Protein AF-A0A7S3GE92-F1 (afdb_monomer_lite)

pLDDT: mean 86.34, std 14.28, range [30.67, 97.81]

Structure (mmCIF, N/CA/C/O backbone):
data_AF-A0A7S3GE92-F1
#
_entry.id   AF-A0A7S3GE92-F1
#
loop_
_atom_site.group_PDB
_atom_site.id
_atom_site.type_symbol
_atom_site.label_atom_id
_atom_site.label_alt_id
_atom_site.label_comp_id
_atom_site.label_asym_id
_atom_site.label_entity_id
_atom_site.label_seq_id
_atom_site.pdbx_PDB_ins_code
_atom_site.Cartn_x
_atom_site.Cartn_y
_atom_site.Cartn_z
_atom_site.occupancy
_atom_site.B_iso_or_equiv
_atom_site.auth_seq_id
_atom_site.auth_comp_id
_atom_site.auth_asym_id
_atom_site.auth_atom_id
_atom_site.pdbx_PDB_model_num
ATOM 1 N N . MET A 1 1 ? -17.664 18.061 -8.899 1.00 31.62 1 MET A N 1
ATOM 2 C CA . MET A 1 1 ? -16.853 18.545 -7.762 1.00 31.62 1 MET A CA 1
ATOM 3 C C . MET A 1 1 ? -17.679 18.402 -6.494 1.00 31.62 1 MET A C 1
ATOM 5 O O . MET A 1 1 ? -18.467 19.282 -6.182 1.00 31.62 1 MET A O 1
ATOM 9 N N . SER A 1 2 ? -17.587 17.251 -5.825 1.00 30.67 2 SER A N 1
ATOM 10 C CA . SER A 1 2 ? -18.187 17.075 -4.500 1.00 30.67 2 SER A CA 1
ATOM 11 C C . SER A 1 2 ? -17.177 17.591 -3.487 1.00 30.67 2 SER A C 1
ATOM 13 O O . SER A 1 2 ? -16.071 17.062 -3.413 1.00 30.67 2 SER A O 1
ATOM 15 N N . ALA A 1 3 ? -17.525 18.658 -2.773 1.00 32.28 3 ALA A N 1
ATOM 16 C CA . ALA A 1 3 ? -16.693 19.211 -1.719 1.00 32.28 3 ALA A CA 1
ATOM 17 C C . ALA A 1 3 ? -16.411 18.121 -0.671 1.00 32.28 3 ALA A C 1
ATOM 19 O O . ALA A 1 3 ? -17.330 17.607 -0.031 1.00 32.28 3 ALA A O 1
ATOM 20 N N . PHE A 1 4 ? -15.136 17.761 -0.525 1.00 36.91 4 PHE A N 1
ATOM 21 C CA . PHE A 1 4 ? -14.625 17.004 0.610 1.00 36.91 4 PHE A CA 1
ATOM 22 C C . PHE A 1 4 ? -14.836 17.860 1.862 1.00 36.91 4 PHE A C 1
ATOM 24 O O . PHE A 1 4 ? -14.016 18.711 2.199 1.00 36.91 4 PHE A O 1
ATOM 31 N N . ASN A 1 5 ? -15.964 17.670 2.542 1.00 33.38 5 ASN A N 1
ATOM 32 C CA . ASN A 1 5 ? -16.128 18.164 3.901 1.00 33.38 5 ASN A CA 1
ATOM 33 C C . ASN A 1 5 ? -15.279 17.280 4.817 1.00 33.38 5 ASN A C 1
ATOM 35 O O . ASN A 1 5 ? -15.763 16.311 5.396 1.00 33.38 5 ASN A O 1
ATOM 39 N N . ILE A 1 6 ? -13.996 17.627 4.922 1.00 38.69 6 ILE A N 1
ATOM 40 C CA . ILE A 1 6 ? -13.118 17.173 5.996 1.00 38.69 6 ILE A CA 1
ATOM 41 C C . ILE A 1 6 ? -13.800 17.589 7.299 1.00 38.69 6 ILE A C 1
ATOM 43 O O . ILE A 1 6 ? -14.011 18.777 7.559 1.00 38.69 6 ILE A O 1
ATOM 47 N N . CYS A 1 7 ? -14.208 16.616 8.109 1.00 44.81 7 CYS A N 1
ATOM 48 C CA . CYS A 1 7 ? -14.848 16.898 9.382 1.00 44.81 7 CYS A CA 1
ATOM 49 C C . CYS A 1 7 ? -13.781 17.352 10.391 1.00 44.81 7 CYS A C 1
ATOM 51 O O . CYS A 1 7 ? -13.305 16.576 11.207 1.00 44.81 7 CYS A O 1
ATOM 53 N N . LEU A 1 8 ? -13.429 18.639 10.349 1.00 43.22 8 LEU A N 1
ATOM 54 C CA . LEU A 1 8 ? -12.595 19.335 11.341 1.00 43.22 8 LEU A CA 1
ATOM 55 C C . LEU A 1 8 ? -13.285 19.508 12.713 1.00 43.22 8 LEU A C 1
ATOM 57 O O . LEU A 1 8 ? -12.797 20.237 13.573 1.00 43.22 8 LEU A O 1
ATOM 61 N N . TYR A 1 9 ? -14.432 18.867 12.947 1.00 44.41 9 TYR A N 1
ATOM 62 C CA . TYR A 1 9 ? -15.239 19.081 14.144 1.00 44.41 9 TYR A CA 1
ATOM 63 C C . TYR A 1 9 ? -15.193 17.867 15.070 1.00 44.41 9 TYR A C 1
ATOM 65 O O . TYR A 1 9 ? -15.491 16.749 14.657 1.00 44.41 9 TYR A O 1
ATOM 73 N N . ARG A 1 10 ? -14.921 18.117 16.362 1.00 58.53 10 ARG A N 1
ATOM 74 C CA . ARG A 1 10 ? -15.194 17.214 17.502 1.00 58.53 10 ARG A CA 1
ATOM 75 C C . ARG A 1 10 ? -16.707 16.972 17.664 1.00 58.53 10 ARG A C 1
ATOM 77 O O . ARG A 1 10 ? -17.291 17.262 18.705 1.00 58.53 10 ARG A O 1
ATOM 84 N N . ALA A 1 11 ? -17.369 16.518 16.610 1.00 60.81 11 ALA A N 1
ATOM 85 C CA . ALA A 1 11 ? -18.778 16.179 16.587 1.00 60.81 11 ALA A CA 1
ATOM 86 C C . ALA A 1 11 ? -18.945 14.672 16.799 1.00 60.81 11 ALA A C 1
ATOM 88 O O . ALA A 1 11 ? -18.073 13.874 16.456 1.00 60.81 11 ALA A O 1
ATOM 89 N N . LYS A 1 12 ? -20.085 14.274 17.369 1.00 67.38 12 LYS A N 1
ATOM 90 C CA . LYS A 1 12 ? -20.419 12.861 17.557 1.00 67.38 12 LYS A CA 1
ATOM 91 C C . LYS A 1 12 ? -20.460 12.158 16.200 1.00 67.38 12 LYS A C 1
ATOM 93 O O . LYS A 1 12 ? -21.177 12.613 15.307 1.00 67.38 12 LYS A O 1
ATOM 98 N N . LEU A 1 13 ? -19.751 11.031 16.089 1.00 74.94 13 LEU A N 1
ATOM 99 C CA . LEU A 1 13 ? -19.798 10.196 14.895 1.00 74.94 13 LEU A CA 1
ATOM 100 C C . LEU A 1 13 ? -21.255 9.788 14.619 1.00 74.94 13 LEU A C 1
ATOM 102 O O . LEU A 1 13 ? -21.937 9.262 15.504 1.00 74.94 13 LEU A O 1
ATOM 106 N N . SER A 1 14 ? -21.762 10.066 13.422 1.00 73.56 14 SER A N 1
ATOM 107 C CA . SER A 1 14 ? -23.144 9.759 13.041 1.00 73.56 14 SER A CA 1
ATOM 108 C C . SER A 1 14 ? -23.193 9.008 11.717 1.00 73.56 14 SER A C 1
ATOM 110 O O . SER A 1 14 ? -22.310 9.167 10.884 1.00 73.56 14 SER A O 1
ATOM 112 N N . LYS A 1 15 ? -24.275 8.257 11.467 1.00 70.31 15 LYS A N 1
ATOM 113 C CA . LYS A 1 15 ? -24.500 7.550 10.187 1.00 70.31 15 LYS A CA 1
ATOM 114 C C . LYS A 1 15 ? -24.499 8.468 8.954 1.00 70.31 15 LYS A C 1
ATOM 116 O O . LYS A 1 15 ? -24.448 7.979 7.835 1.00 70.31 15 LYS A O 1
ATOM 121 N N . ARG A 1 16 ? -24.593 9.790 9.148 1.00 72.56 16 ARG A N 1
ATOM 122 C CA . ARG A 1 16 ? -24.498 10.789 8.072 1.00 72.56 16 ARG A CA 1
ATOM 123 C C . ARG A 1 16 ? -23.054 11.013 7.610 1.00 72.56 16 ARG A C 1
ATOM 125 O O . ARG A 1 16 ? -22.850 11.586 6.548 1.00 72.56 16 ARG A O 1
ATOM 132 N N . GLN A 1 17 ? -22.070 10.581 8.397 1.00 71.62 17 GLN A N 1
ATOM 133 C CA . GLN A 1 17 ? -20.654 10.607 8.050 1.00 71.62 17 GLN A CA 1
ATOM 134 C C . GLN A 1 17 ? -20.268 9.244 7.469 1.00 71.62 17 GLN A C 1
ATOM 136 O O . GLN A 1 17 ? -20.464 8.217 8.115 1.00 71.62 17 GLN A O 1
ATOM 141 N N . GLN A 1 18 ? -19.725 9.228 6.251 1.00 68.44 18 GLN A N 1
ATOM 142 C CA . GLN A 1 18 ? -19.424 7.984 5.527 1.00 68.44 18 GLN A CA 1
ATOM 143 C C . GLN A 1 18 ? -18.365 7.136 6.249 1.00 68.44 18 GLN A C 1
ATOM 145 O O . GLN A 1 18 ? -18.512 5.921 6.348 1.00 68.44 18 GLN A O 1
ATOM 150 N N . HIS A 1 19 ? -17.387 7.793 6.877 1.00 71.38 19 HIS A N 1
ATOM 151 C CA . HIS A 1 19 ? -16.326 7.174 7.685 1.00 71.38 19 HIS A CA 1
ATOM 152 C C . HIS A 1 19 ? -16.838 6.465 8.956 1.00 71.38 19 HIS A C 1
ATOM 154 O O . HIS A 1 19 ? -16.065 5.839 9.669 1.00 71.38 19 HIS A O 1
ATOM 160 N N . ALA A 1 20 ? -18.133 6.560 9.278 1.00 74.62 20 ALA A N 1
ATOM 161 C CA . ALA A 1 20 ? -18.728 5.817 10.387 1.00 74.62 20 ALA A CA 1
ATOM 162 C C . ALA A 1 20 ? -19.016 4.343 10.052 1.00 74.62 20 ALA A C 1
ATOM 164 O O . ALA A 1 20 ? -19.321 3.564 10.954 1.00 74.62 20 ALA A O 1
ATOM 165 N N . SER A 1 21 ? -18.969 3.964 8.771 1.00 84.25 21 SER A N 1
ATOM 166 C CA . SER A 1 21 ? -19.223 2.597 8.313 1.00 84.25 21 SER A CA 1
ATOM 167 C C . SER A 1 21 ? -17.919 1.833 8.092 1.00 84.25 21 SER A C 1
ATOM 169 O O . SER A 1 21 ? -16.992 2.362 7.492 1.00 84.25 21 SER A O 1
ATOM 171 N N . VAL A 1 22 ? -17.868 0.557 8.483 1.00 86.00 22 VAL A N 1
ATOM 172 C CA . VAL A 1 22 ? -16.730 -0.324 8.157 1.00 86.00 22 VAL A CA 1
ATOM 173 C C . VAL A 1 22 ? -16.602 -0.513 6.644 1.00 86.00 22 VAL A C 1
ATOM 175 O O . VAL A 1 22 ? -15.491 -0.508 6.121 1.00 86.00 22 VAL A O 1
ATOM 178 N N . SER A 1 23 ? -17.729 -0.594 5.927 1.00 87.69 23 SER A N 1
ATOM 179 C CA . SER A 1 23 ? -17.748 -0.736 4.466 1.00 87.69 23 SER A CA 1
ATOM 180 C C . SER A 1 23 ? -17.001 0.394 3.763 1.00 87.69 23 SER A C 1
ATOM 182 O O . SER A 1 23 ? -16.311 0.132 2.793 1.00 87.69 23 SER A O 1
ATOM 184 N N . TYR A 1 24 ? -17.037 1.620 4.302 1.00 90.00 24 TYR A N 1
ATOM 185 C CA . TYR A 1 24 ? -16.277 2.746 3.750 1.00 90.00 24 TYR A CA 1
ATOM 186 C C . TYR A 1 24 ? -14.775 2.453 3.671 1.00 90.00 24 TYR A C 1
ATOM 188 O O . TYR A 1 24 ? -14.129 2.779 2.679 1.00 90.00 24 TYR A O 1
ATOM 196 N N . TYR A 1 25 ? -14.217 1.831 4.710 1.00 92.00 25 TYR A N 1
ATOM 197 C CA . TYR A 1 25 ? -12.799 1.489 4.746 1.00 92.00 25 TYR A CA 1
ATOM 198 C C . TYR A 1 25 ? -12.486 0.315 3.809 1.00 92.00 25 TYR A C 1
ATOM 200 O O . TYR A 1 25 ? -11.503 0.363 3.075 1.00 92.00 25 TYR A O 1
ATOM 208 N N . VAL A 1 26 ? -13.355 -0.698 3.766 1.00 90.12 26 VAL A N 1
ATOM 209 C CA . VAL A 1 26 ? -13.193 -1.846 2.857 1.00 90.12 26 VAL A CA 1
ATOM 210 C C . VAL A 1 26 ? -13.231 -1.398 1.394 1.00 90.12 26 VAL A C 1
ATOM 212 O O . VAL A 1 2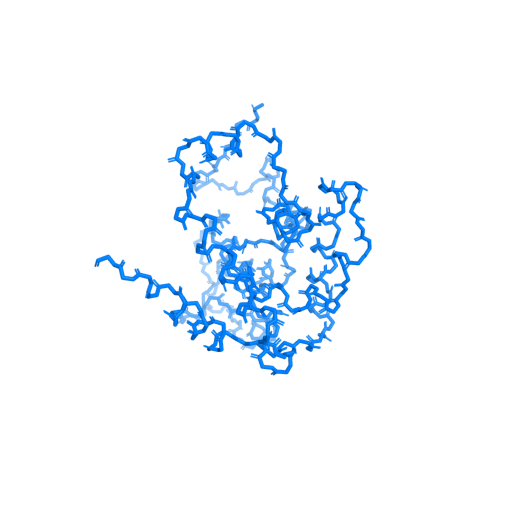6 ? -12.324 -1.724 0.632 1.00 90.12 26 VAL A O 1
ATOM 215 N N . ASP A 1 27 ? -14.219 -0.586 1.016 1.00 91.50 27 ASP A N 1
ATOM 216 C CA . ASP A 1 27 ? -14.410 -0.110 -0.361 1.00 91.50 27 ASP A CA 1
ATOM 217 C C . ASP A 1 27 ? -13.249 0.777 -0.837 1.00 91.50 27 ASP A C 1
ATOM 219 O O . ASP A 1 27 ? -12.969 0.865 -2.032 1.00 91.50 27 ASP A O 1
ATOM 223 N N . ARG A 1 28 ? -12.546 1.425 0.097 1.00 93.38 28 ARG A N 1
ATOM 224 C CA . ARG A 1 28 ? -11.348 2.226 -0.184 1.00 93.38 28 ARG A CA 1
ATOM 225 C C . ARG A 1 28 ? -10.043 1.426 -0.166 1.00 93.38 28 ARG A C 1
ATOM 227 O O . ARG A 1 28 ? -8.995 2.004 -0.438 1.00 93.38 28 ARG A O 1
ATOM 234 N N . GLY A 1 29 ? -10.090 0.127 0.126 1.00 94.75 29 GLY A N 1
ATOM 235 C CA . GLY A 1 29 ? -8.913 -0.743 0.126 1.00 94.75 29 GLY A CA 1
ATOM 236 C C . GLY A 1 29 ? -8.034 -0.614 1.371 1.00 94.75 29 GLY A C 1
ATOM 237 O O . GLY A 1 29 ? -6.836 -0.893 1.302 1.00 94.75 29 GLY A O 1
ATOM 238 N N . PHE A 1 30 ? -8.604 -0.184 2.501 1.00 96.44 30 PHE A N 1
ATOM 239 C CA . PHE A 1 30 ? -7.915 -0.263 3.788 1.00 96.44 30 PHE A CA 1
ATOM 240 C C . PHE A 1 30 ? -7.790 -1.721 4.242 1.00 96.44 30 PHE A C 1
ATOM 242 O O . PHE A 1 30 ? -8.711 -2.524 4.077 1.00 96.44 30 PHE A O 1
ATOM 249 N N . LEU A 1 31 ? -6.655 -2.048 4.852 1.00 96.88 31 LEU A N 1
ATOM 250 C CA . LEU A 1 31 ? -6.363 -3.378 5.361 1.00 96.88 31 LEU A CA 1
ATOM 251 C C . LEU A 1 31 ? -7.183 -3.664 6.629 1.00 96.88 31 LEU A C 1
ATOM 253 O O . LEU A 1 31 ? -7.266 -2.799 7.510 1.00 96.88 31 LEU A O 1
ATOM 257 N N . PRO A 1 32 ? -7.768 -4.869 6.769 1.00 95.25 32 PRO A N 1
ATOM 258 C CA . PRO A 1 32 ? -8.577 -5.223 7.934 1.00 95.25 32 PRO A CA 1
ATOM 259 C C . PRO A 1 32 ? -7.854 -5.012 9.270 1.00 95.25 32 PRO A C 1
ATOM 261 O O . PRO A 1 32 ? -8.426 -4.451 10.203 1.00 95.25 32 PRO A O 1
ATOM 264 N N . GLU A 1 33 ? -6.586 -5.403 9.369 1.00 95.62 33 GLU A N 1
ATOM 265 C CA . GLU A 1 33 ? -5.773 -5.239 10.573 1.00 95.62 33 GLU A CA 1
ATOM 266 C C . GLU A 1 33 ? -5.475 -3.772 10.896 1.00 95.62 33 GLU A C 1
ATOM 268 O O . GLU A 1 33 ? -5.452 -3.412 12.072 1.00 95.62 33 GLU A O 1
ATOM 273 N N . ALA A 1 34 ? -5.344 -2.907 9.884 1.00 96.69 34 ALA A N 1
ATOM 274 C CA . ALA A 1 34 ? -5.199 -1.473 10.098 1.00 96.69 34 ALA A CA 1
ATOM 275 C C . ALA A 1 34 ? -6.479 -0.879 10.685 1.00 96.69 34 ALA A C 1
ATOM 277 O O . ALA A 1 34 ? -6.417 -0.088 11.625 1.00 96.69 34 ALA A O 1
ATOM 278 N N . VAL A 1 35 ? -7.644 -1.303 10.182 1.00 95.62 35 VAL A N 1
ATOM 279 C CA . VAL A 1 35 ? -8.948 -0.870 10.704 1.00 95.62 35 VAL A CA 1
ATOM 280 C C . VAL A 1 35 ? -9.125 -1.341 12.146 1.00 95.62 35 VAL A C 1
ATOM 282 O O . VAL A 1 35 ? -9.514 -0.548 13.002 1.00 95.62 35 VAL A O 1
ATOM 285 N N . ILE A 1 36 ? -8.799 -2.604 12.438 1.00 96.06 36 ILE A N 1
ATOM 286 C CA . ILE A 1 36 ? -8.862 -3.158 13.796 1.00 96.06 36 ILE A CA 1
ATOM 287 C C . ILE A 1 36 ? -7.943 -2.368 14.731 1.00 96.06 36 ILE A C 1
ATOM 289 O O . ILE A 1 36 ? -8.403 -1.870 15.756 1.00 96.06 36 ILE A O 1
ATOM 293 N N . ASN A 1 37 ? -6.674 -2.192 14.363 1.00 97.00 37 ASN A N 1
ATOM 294 C CA . ASN A 1 37 ? -5.700 -1.447 15.153 1.00 97.00 37 ASN A CA 1
ATOM 295 C C . ASN A 1 37 ? -6.152 -0.003 15.405 1.00 97.00 37 ASN A C 1
ATOM 297 O O . ASN A 1 37 ? -6.061 0.472 16.541 1.00 97.00 37 ASN A O 1
ATOM 301 N N . PHE A 1 38 ? -6.652 0.684 14.380 1.00 95.19 38 PHE A N 1
ATOM 302 C CA . PHE A 1 38 ? -7.124 2.057 14.500 1.00 95.19 38 PHE A CA 1
ATOM 303 C C . PHE A 1 38 ? -8.302 2.153 15.466 1.00 95.19 38 PHE A C 1
ATOM 305 O O . PHE A 1 38 ? -8.262 2.947 16.405 1.00 95.19 38 PHE A O 1
ATOM 312 N N . VAL A 1 39 ? -9.318 1.302 15.286 1.00 93.06 39 VAL A N 1
ATOM 313 C CA . VAL A 1 39 ? -10.507 1.271 16.146 1.00 93.06 39 VAL A CA 1
ATOM 314 C C . VAL A 1 39 ? -10.140 0.905 17.581 1.00 93.06 39 VAL A C 1
ATOM 316 O O . VAL A 1 39 ? -10.670 1.513 18.509 1.00 93.06 39 VAL A O 1
ATOM 319 N N . SER A 1 40 ? -9.202 -0.020 17.793 1.00 94.69 40 SER A N 1
ATOM 320 C CA . SER A 1 40 ? -8.728 -0.365 19.134 1.00 94.69 40 SER A CA 1
ATOM 321 C C . SER A 1 40 ? -8.100 0.820 19.861 1.00 94.69 40 SER A C 1
ATOM 323 O O . SER A 1 40 ? -8.253 0.920 21.070 1.00 94.69 40 SER A O 1
ATOM 325 N N . LEU A 1 41 ? -7.442 1.746 19.161 1.00 94.44 41 LEU A N 1
ATOM 326 C CA . LEU A 1 41 ? -6.853 2.949 19.764 1.00 94.44 41 LEU A CA 1
ATOM 327 C C . LEU A 1 41 ? -7.861 4.097 19.958 1.00 94.44 41 LEU A C 1
ATOM 329 O O . LEU A 1 41 ? -7.525 5.127 20.552 1.00 94.44 41 LEU A O 1
ATOM 333 N N . LEU A 1 42 ? -9.108 3.940 19.503 1.00 92.19 42 LEU A N 1
ATOM 334 C CA . LEU A 1 42 ? -10.184 4.892 19.768 1.00 92.19 42 LEU A CA 1
ATOM 335 C C . LEU A 1 42 ? -10.727 4.695 21.187 1.00 92.19 42 LEU A C 1
ATOM 337 O O . LEU A 1 42 ? -11.698 3.982 21.424 1.00 92.19 42 LEU A O 1
ATOM 341 N N . GLY A 1 43 ? -10.109 5.383 22.145 1.00 90.31 43 GLY A N 1
ATOM 342 C CA . GLY A 1 43 ? -10.546 5.385 23.544 1.00 90.31 43 GLY A CA 1
ATOM 343 C C . GLY A 1 43 ? -9.812 4.381 24.432 1.00 90.31 43 GLY A C 1
ATOM 344 O O . GLY A 1 43 ? -10.090 4.323 25.626 1.00 90.31 43 GLY A O 1
ATOM 345 N N . TRP A 1 44 ? -8.836 3.647 23.902 1.00 95.25 44 TRP A N 1
ATOM 346 C CA . TRP A 1 44 ? -7.886 2.858 24.685 1.00 95.25 44 TRP A CA 1
ATOM 347 C C . TRP A 1 44 ? -6.456 3.311 24.381 1.00 95.25 44 TRP A C 1
ATOM 349 O O . TRP A 1 44 ? -6.135 3.690 23.256 1.00 95.25 44 TRP A O 1
ATOM 359 N N . ASN A 1 45 ? -5.600 3.319 25.403 1.00 92.38 45 ASN A N 1
ATOM 360 C CA . ASN A 1 45 ? -4.195 3.687 25.268 1.00 92.38 45 ASN A CA 1
ATOM 361 C C . ASN A 1 45 ? -3.314 2.645 25.984 1.00 92.38 45 ASN A C 1
ATOM 363 O O . ASN A 1 45 ? -3.525 2.407 27.174 1.00 92.38 45 ASN A O 1
ATOM 367 N N . PRO A 1 46 ? -2.297 2.066 25.324 1.00 92.50 46 PRO A N 1
ATOM 368 C CA . PRO A 1 46 ? -1.434 1.027 25.898 1.00 92.50 46 PRO A CA 1
ATOM 369 C C . PRO A 1 46 ? -0.535 1.515 27.053 1.00 92.50 46 PRO A C 1
ATOM 371 O O . PRO A 1 46 ? 0.204 0.721 27.624 1.00 92.50 46 PRO A O 1
ATOM 374 N N . LYS A 1 47 ? -0.575 2.808 27.413 1.00 91.44 47 LYS A N 1
ATOM 375 C CA . LYS A 1 47 ? 0.377 3.516 28.295 1.00 91.44 47 LYS A CA 1
ATOM 376 C C . LYS A 1 47 ? 1.807 3.551 27.745 1.00 91.44 47 LYS A C 1
ATOM 378 O O . LYS A 1 47 ? 2.748 3.843 28.478 1.00 91.44 47 LYS A O 1
ATOM 383 N N . THR A 1 48 ? 1.960 3.291 26.452 1.00 91.56 48 THR A N 1
ATOM 384 C CA . THR A 1 48 ? 3.224 3.332 25.715 1.00 91.56 48 THR A CA 1
ATOM 385 C C . THR A 1 48 ? 3.078 4.234 24.487 1.00 91.56 48 THR A C 1
ATOM 387 O O . THR A 1 48 ? 1.997 4.753 24.207 1.00 91.56 48 THR A O 1
ATOM 390 N N . THR A 1 49 ? 4.170 4.436 23.750 1.00 92.56 49 THR A N 1
ATOM 391 C CA . THR A 1 49 ? 4.181 5.167 22.470 1.00 92.56 49 THR A CA 1
ATOM 392 C C . THR A 1 49 ? 3.893 4.273 21.261 1.00 92.56 49 THR A C 1
ATOM 394 O O . THR A 1 49 ? 3.923 4.747 20.128 1.00 92.56 49 THR A O 1
ATOM 397 N N . LYS A 1 50 ? 3.647 2.973 21.469 1.00 94.56 50 LYS A N 1
ATOM 398 C CA . LYS A 1 50 ? 3.360 2.029 20.387 1.00 94.56 50 LYS A CA 1
ATOM 399 C C . LYS A 1 50 ? 1.961 2.299 19.837 1.00 94.56 50 LYS A C 1
ATOM 401 O O . LYS A 1 50 ? 0.993 2.316 20.591 1.00 94.56 50 LYS A O 1
ATOM 406 N N . GLU A 1 51 ? 1.864 2.478 18.522 1.00 95.12 51 GLU A N 1
ATOM 407 C CA . GLU A 1 51 ? 0.584 2.672 17.824 1.00 95.12 51 GLU A CA 1
ATOM 408 C C . GLU A 1 51 ? 0.265 1.563 16.817 1.00 95.12 51 GLU A C 1
ATOM 410 O O . GLU A 1 51 ? -0.901 1.377 16.479 1.00 95.12 51 GLU A O 1
ATOM 415 N N . ILE A 1 52 ? 1.268 0.806 16.361 1.00 97.50 52 ILE A N 1
ATOM 416 C CA . ILE A 1 52 ? 1.075 -0.252 15.364 1.00 97.50 52 ILE A CA 1
ATOM 417 C C . ILE A 1 52 ? 1.099 -1.624 16.041 1.00 97.50 52 ILE A C 1
ATOM 419 O O . ILE A 1 52 ? 2.141 -2.065 16.538 1.00 97.50 52 ILE A O 1
ATOM 423 N N . PHE A 1 53 ? -0.043 -2.304 16.011 1.00 97.19 53 PHE A N 1
ATOM 424 C CA . PHE A 1 53 ? -0.298 -3.600 16.629 1.00 97.19 53 PHE A CA 1
ATOM 425 C C . PHE A 1 53 ? -0.903 -4.573 15.624 1.00 97.19 53 PHE A C 1
ATOM 427 O O . PHE A 1 53 ? -1.818 -4.216 14.886 1.00 97.19 53 PHE A O 1
ATOM 434 N N . ASN A 1 54 ? -0.462 -5.826 15.648 1.00 95.69 54 ASN A N 1
ATOM 435 C CA . ASN A 1 54 ? -1.258 -6.922 15.106 1.00 95.69 54 ASN A CA 1
ATOM 436 C C . ASN A 1 54 ? -2.338 -7.364 16.116 1.00 95.69 54 ASN A C 1
ATOM 438 O O . ASN A 1 54 ? -2.330 -6.971 17.286 1.00 95.69 54 ASN A O 1
ATOM 442 N N . LEU A 1 55 ? -3.272 -8.206 15.670 1.00 95.06 55 LEU A N 1
ATOM 443 C CA . LEU A 1 55 ? -4.388 -8.659 16.505 1.00 95.06 55 LEU A CA 1
ATOM 444 C C . LEU A 1 55 ? -3.930 -9.384 17.783 1.00 95.06 55 LEU A C 1
ATOM 446 O O . LEU A 1 55 ? -4.499 -9.157 18.848 1.00 95.06 55 LEU A O 1
ATOM 450 N N . ASN A 1 56 ? -2.893 -10.218 17.704 1.00 96.69 56 ASN A N 1
ATOM 451 C CA . ASN A 1 56 ? -2.383 -10.952 18.866 1.00 96.69 56 ASN A CA 1
ATOM 452 C C . ASN A 1 56 ? -1.758 -10.005 19.899 1.00 96.69 56 ASN A C 1
ATOM 454 O O . ASN A 1 56 ? -1.954 -10.180 21.099 1.00 96.69 56 ASN A O 1
ATOM 458 N N . GLU A 1 57 ? -1.035 -8.980 19.445 1.00 96.50 57 GLU A N 1
ATOM 459 C CA . GLU A 1 57 ? -0.487 -7.941 20.319 1.00 96.50 57 GLU A CA 1
ATOM 460 C C . GLU A 1 57 ? -1.606 -7.157 21.011 1.00 96.50 57 GLU A C 1
ATOM 462 O O . GLU A 1 57 ? -1.538 -6.957 22.221 1.00 96.50 57 GLU A O 1
ATOM 467 N N . LEU A 1 58 ? -2.667 -6.785 20.283 1.00 96.75 58 LEU A N 1
ATOM 468 C CA . LEU A 1 58 ? -3.841 -6.141 20.882 1.00 96.75 58 LEU A CA 1
ATOM 469 C C . LEU A 1 58 ? -4.468 -7.023 21.961 1.00 96.75 58 LEU A C 1
ATOM 471 O O . LEU A 1 58 ? -4.724 -6.537 23.054 1.00 96.75 58 LEU A O 1
ATOM 475 N N . VAL A 1 59 ? -4.682 -8.313 21.691 1.00 96.69 59 VAL A N 1
ATOM 476 C CA . VAL A 1 59 ? -5.263 -9.247 22.671 1.00 96.69 59 VAL A CA 1
ATOM 477 C C . VAL A 1 59 ? -4.407 -9.343 23.938 1.00 96.69 59 VAL A C 1
ATOM 479 O O . VAL A 1 59 ? -4.955 -9.365 25.037 1.00 96.69 59 VAL A O 1
ATOM 482 N N . ASN A 1 60 ? -3.081 -9.363 23.797 1.00 96.62 60 ASN A N 1
ATOM 483 C CA . ASN A 1 60 ? -2.161 -9.483 24.928 1.00 96.62 60 ASN A CA 1
ATOM 484 C C . ASN A 1 60 ? -2.018 -8.183 25.736 1.00 96.62 60 ASN A C 1
ATOM 486 O O . ASN A 1 60 ? -1.858 -8.234 26.954 1.00 96.62 60 ASN A O 1
ATOM 490 N N . GLU A 1 61 ? -2.037 -7.026 25.073 1.00 95.75 61 GLU A N 1
ATOM 491 C CA . GLU A 1 61 ? -1.810 -5.726 25.715 1.00 95.75 61 GLU A CA 1
ATOM 492 C C . GLU A 1 61 ? -3.111 -5.057 26.197 1.00 95.75 61 GLU A C 1
ATOM 494 O O . GLU A 1 61 ? -3.079 -4.188 27.077 1.00 95.75 61 GLU A O 1
ATOM 499 N N . PHE A 1 62 ? -4.268 -5.438 25.646 1.00 95.69 62 PHE A N 1
ATOM 500 C CA . PHE A 1 62 ? -5.540 -4.801 25.967 1.00 95.69 62 PHE A CA 1
ATOM 501 C C . PHE A 1 62 ? -5.927 -4.991 27.437 1.00 95.69 62 PHE A C 1
ATOM 503 O O . PHE A 1 62 ? -5.876 -6.075 28.013 1.00 95.69 62 PHE A O 1
ATOM 510 N N . SER A 1 63 ? -6.388 -3.902 28.050 1.00 94.81 63 SER A N 1
ATOM 511 C CA . SER A 1 63 ? -6.854 -3.894 29.433 1.00 94.81 63 SER A CA 1
ATOM 512 C C . SER A 1 63 ? -7.940 -2.848 29.616 1.00 94.81 63 SER A C 1
ATOM 514 O O . SER A 1 63 ? -7.774 -1.688 29.229 1.00 94.81 63 SER A O 1
ATOM 516 N N . LEU A 1 64 ? -9.031 -3.239 30.279 1.00 94.25 64 LEU A N 1
ATOM 517 C CA . LEU A 1 64 ? -10.142 -2.340 30.599 1.00 94.25 64 LEU A CA 1
ATOM 518 C C . LEU A 1 64 ? -9.703 -1.149 31.463 1.00 94.25 64 LEU A C 1
ATOM 520 O O . LEU A 1 64 ? -10.255 -0.062 31.326 1.00 94.25 64 LEU A O 1
ATOM 524 N N . GLY A 1 65 ? -8.677 -1.317 32.306 1.00 95.12 65 GLY A N 1
ATOM 525 C CA . GLY A 1 65 ? -8.145 -0.235 33.145 1.00 95.12 65 GLY A CA 1
ATOM 526 C C . GLY A 1 65 ? -7.475 0.898 32.357 1.00 95.12 65 GLY A C 1
ATOM 527 O O . GLY A 1 65 ? -7.229 1.968 32.910 1.00 95.12 65 GLY A O 1
ATOM 528 N N . ASN A 1 66 ? -7.189 0.671 31.075 1.00 94.06 66 ASN A N 1
ATOM 529 C CA . ASN A 1 66 ? -6.575 1.637 30.168 1.00 94.06 66 ASN A CA 1
ATOM 530 C C . ASN A 1 66 ? -7.592 2.298 29.215 1.00 94.06 66 ASN A C 1
ATOM 532 O O . ASN A 1 66 ? -7.210 3.124 28.382 1.00 94.06 66 ASN A O 1
ATOM 536 N N . VAL A 1 67 ? -8.878 1.949 29.325 1.00 94.75 67 VAL A N 1
ATOM 537 C CA . VAL A 1 67 ? -9.955 2.586 28.560 1.00 94.75 67 VAL A CA 1
ATOM 538 C C . VAL A 1 67 ? -10.262 3.955 29.166 1.00 94.75 67 VAL A C 1
ATOM 540 O O . VAL A 1 67 ? -10.489 4.103 30.369 1.00 94.75 67 VAL A O 1
ATOM 543 N N . GLN A 1 68 ? -10.256 4.981 28.325 1.00 90.44 68 GLN A N 1
ATOM 544 C CA . GLN A 1 68 ? -10.443 6.370 28.714 1.00 90.44 68 GLN A CA 1
ATOM 545 C C . GLN A 1 68 ? -11.923 6.763 28.647 1.00 90.44 68 GLN A C 1
ATOM 547 O O . GLN A 1 68 ? -12.675 6.302 27.794 1.00 90.44 68 GLN A O 1
ATOM 552 N N . LYS A 1 69 ? -12.344 7.671 29.536 1.00 85.56 69 LYS A N 1
ATOM 553 C CA . LYS A 1 69 ? -13.719 8.210 29.556 1.00 85.56 69 LYS A CA 1
ATOM 554 C C . LYS A 1 69 ? -13.953 9.327 28.530 1.00 85.56 69 LYS A C 1
ATOM 556 O O . LYS A 1 69 ? -15.094 9.729 28.317 1.00 85.56 69 LYS A O 1
ATOM 561 N N . GLY A 1 70 ? -12.880 9.874 27.953 1.00 83.12 70 GLY A N 1
ATOM 562 C CA . GLY A 1 70 ? -12.957 10.927 26.943 1.00 83.12 70 GLY A CA 1
ATOM 563 C C . GLY A 1 70 ? -13.522 10.403 25.624 1.00 83.12 70 GLY A C 1
ATOM 564 O O . GLY A 1 70 ? -13.315 9.246 25.270 1.00 83.12 70 GLY A O 1
ATOM 565 N N . GLY A 1 71 ? -14.233 11.257 24.885 1.00 79.25 71 GLY A N 1
ATOM 566 C CA . GLY A 1 71 ? -14.687 10.910 23.540 1.00 79.25 71 GLY A CA 1
ATOM 567 C C . GLY A 1 71 ? -13.501 10.715 22.594 1.00 79.25 71 GLY A C 1
ATOM 568 O O . GLY A 1 71 ? -12.599 11.552 22.558 1.00 79.25 71 GLY A O 1
ATOM 569 N N . ALA A 1 72 ? -13.514 9.631 21.821 1.00 83.75 72 ALA A N 1
ATOM 570 C CA . ALA A 1 72 ? -12.549 9.414 20.753 1.00 83.75 72 ALA A CA 1
ATOM 571 C C . ALA A 1 72 ? -12.933 10.234 19.512 1.00 83.75 72 ALA A C 1
ATOM 573 O O . ALA A 1 72 ? -14.112 10.342 19.165 1.00 83.75 72 ALA A O 1
ATOM 574 N N . VAL A 1 73 ? -11.933 10.807 18.845 1.00 84.19 73 VAL A N 1
ATOM 575 C CA . VAL A 1 73 ? -12.101 11.525 17.577 1.00 84.19 73 VAL A CA 1
ATOM 576 C C . VAL A 1 73 ? -11.541 10.647 16.468 1.00 84.19 73 VAL A C 1
ATOM 578 O O . VAL A 1 73 ? -10.416 10.164 16.573 1.00 84.19 73 VAL A O 1
ATOM 581 N N . VAL A 1 74 ? -12.337 10.435 15.423 1.00 85.44 74 VAL A N 1
ATOM 582 C CA . VAL A 1 74 ? -11.890 9.728 14.222 1.00 85.44 74 VAL A CA 1
ATOM 583 C C . VAL A 1 74 ? -11.074 10.697 13.376 1.00 85.44 74 VAL A C 1
ATOM 585 O O . VAL A 1 74 ? -11.589 11.725 12.944 1.00 85.44 74 VAL A O 1
ATOM 588 N N . ASP A 1 75 ? -9.809 10.356 13.160 1.00 88.19 75 ASP A N 1
ATOM 589 C CA . ASP A 1 75 ? -8.874 11.085 12.307 1.00 88.19 75 ASP A CA 1
ATOM 590 C C . ASP A 1 75 ? -8.528 10.215 11.092 1.00 88.19 75 ASP A C 1
ATOM 592 O O . ASP A 1 75 ? -7.899 9.162 11.219 1.00 88.19 75 ASP A O 1
ATOM 596 N N . GLU A 1 76 ? -8.981 10.642 9.914 1.00 87.50 76 GLU A N 1
ATOM 597 C CA . GLU 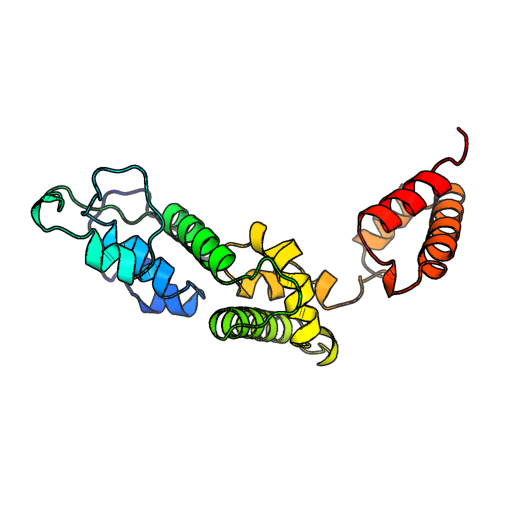A 1 76 ? -8.761 9.918 8.662 1.00 87.50 76 GLU A CA 1
ATOM 598 C C . GLU A 1 76 ? -7.290 9.933 8.228 1.00 87.50 76 GLU A C 1
ATOM 600 O O . GLU A 1 76 ? -6.802 8.921 7.732 1.00 87.50 76 GLU A O 1
ATOM 605 N N . SER A 1 77 ? -6.556 11.018 8.486 1.00 91.69 77 SER A N 1
ATOM 606 C CA . SER A 1 77 ? -5.122 11.098 8.190 1.00 91.69 77 SER A CA 1
ATOM 607 C C . SER A 1 77 ? -4.341 10.094 9.034 1.00 91.69 77 SER A C 1
ATOM 609 O O . SER A 1 77 ? -3.456 9.405 8.528 1.00 91.69 77 SER A O 1
ATOM 611 N N . ARG A 1 78 ? -4.708 9.951 10.315 1.00 93.12 78 ARG A N 1
ATOM 612 C CA . ARG A 1 78 ? -4.124 8.925 11.190 1.00 93.12 78 ARG A CA 1
ATOM 613 C C . ARG A 1 78 ? -4.460 7.514 10.711 1.00 93.12 78 ARG A C 1
ATOM 615 O O . ARG A 1 78 ? -3.589 6.649 10.740 1.00 93.12 78 ARG A O 1
ATOM 622 N N . MET A 1 79 ? -5.692 7.281 10.256 1.00 93.75 79 MET A N 1
ATOM 623 C CA . MET A 1 79 ? -6.090 5.996 9.674 1.00 93.75 79 MET A CA 1
ATOM 624 C C . MET A 1 79 ? -5.284 5.673 8.404 1.00 93.75 79 MET A C 1
ATOM 626 O O . MET A 1 79 ? -4.815 4.547 8.257 1.00 93.75 79 MET A O 1
ATOM 630 N N . MET A 1 80 ? -5.082 6.647 7.510 1.00 95.12 80 MET A N 1
ATOM 631 C CA . MET A 1 80 ? -4.265 6.490 6.296 1.00 95.12 80 MET A CA 1
ATOM 632 C C . MET A 1 80 ? -2.810 6.159 6.627 1.00 95.12 80 MET A C 1
ATOM 634 O O . MET A 1 80 ? -2.281 5.173 6.119 1.00 95.12 80 MET A O 1
ATOM 638 N N . TRP A 1 81 ? -2.198 6.906 7.550 1.00 96.12 81 TRP A N 1
ATOM 639 C CA . TRP A 1 81 ? -0.848 6.607 8.028 1.00 96.12 81 TRP A CA 1
ATOM 640 C C . TRP A 1 81 ? -0.744 5.188 8.605 1.00 96.12 81 TRP A C 1
ATOM 642 O O . TRP A 1 81 ? 0.144 4.428 8.230 1.00 96.12 81 TRP A O 1
ATOM 652 N N . MET A 1 82 ? -1.682 4.794 9.468 1.00 97.00 82 MET A N 1
ATOM 653 C CA . MET A 1 82 ? -1.683 3.461 10.074 1.00 97.00 82 MET A CA 1
ATOM 654 C C . MET A 1 82 ? -1.834 2.359 9.025 1.00 97.00 82 MET A C 1
ATOM 656 O O . MET A 1 82 ? -1.161 1.334 9.103 1.00 97.00 82 MET A O 1
ATOM 660 N N . ASN A 1 83 ? -2.675 2.585 8.015 1.00 97.81 83 ASN A N 1
ATOM 661 C CA . ASN A 1 83 ? -2.826 1.666 6.897 1.00 97.81 83 ASN A CA 1
ATOM 662 C C . ASN A 1 83 ? -1.534 1.496 6.105 1.00 97.81 83 ASN A C 1
ATOM 664 O O . ASN A 1 83 ? -1.174 0.367 5.784 1.00 97.81 83 ASN A O 1
ATOM 668 N N . ARG A 1 84 ? -0.814 2.593 5.850 1.00 97.31 84 ARG A N 1
ATOM 669 C CA . ARG A 1 84 ? 0.505 2.557 5.216 1.00 97.31 84 ARG A CA 1
ATOM 670 C C . ARG A 1 84 ? 1.489 1.704 6.018 1.00 97.31 84 ARG A C 1
ATOM 672 O O . ARG A 1 84 ? 2.187 0.880 5.436 1.00 97.31 84 ARG A O 1
ATOM 679 N N . GLU A 1 85 ? 1.523 1.845 7.345 1.00 97.38 85 GLU A N 1
ATOM 680 C CA . GLU A 1 85 ? 2.410 1.027 8.187 1.00 97.38 85 GLU A CA 1
ATOM 681 C C . GLU A 1 85 ? 2.060 -0.470 8.136 1.00 97.38 85 GLU A C 1
ATOM 683 O O . GLU A 1 85 ? 2.954 -1.315 8.062 1.00 97.38 85 GLU A O 1
ATOM 688 N N . HIS A 1 86 ? 0.771 -0.825 8.130 1.00 97.38 86 HIS A N 1
ATOM 689 C CA . HIS A 1 86 ? 0.342 -2.221 7.958 1.00 97.38 86 HIS A CA 1
ATOM 690 C C . HIS A 1 86 ? 0.633 -2.755 6.556 1.00 97.38 86 HIS A C 1
ATOM 692 O O . HIS A 1 86 ? 1.087 -3.888 6.408 1.00 97.38 86 HIS A O 1
ATOM 698 N N . LEU A 1 87 ? 0.465 -1.921 5.530 1.00 96.75 87 LEU A N 1
ATOM 699 C CA . LEU A 1 87 ? 0.790 -2.272 4.153 1.00 96.75 87 LEU A CA 1
ATOM 700 C C . LEU A 1 87 ? 2.272 -2.620 4.006 1.00 96.75 87 LEU A C 1
ATOM 702 O O . LEU A 1 87 ? 2.595 -3.653 3.425 1.00 96.75 87 LEU A O 1
ATOM 706 N N . ARG A 1 88 ? 3.166 -1.822 4.600 1.00 94.81 88 ARG A N 1
ATOM 707 C CA . ARG A 1 88 ? 4.607 -2.114 4.638 1.00 94.81 88 ARG A CA 1
ATOM 708 C C . ARG A 1 88 ? 4.912 -3.452 5.303 1.00 94.81 88 ARG A C 1
ATOM 710 O O . ARG A 1 88 ? 5.722 -4.204 4.781 1.00 94.81 88 ARG A O 1
ATOM 717 N N . ARG A 1 89 ? 4.243 -3.784 6.414 1.00 93.69 89 ARG A N 1
ATOM 718 C CA . ARG A 1 89 ? 4.446 -5.063 7.125 1.00 93.69 89 ARG A CA 1
ATOM 719 C C . ARG A 1 89 ? 4.075 -6.287 6.287 1.00 93.69 89 ARG A C 1
ATOM 721 O O . ARG A 1 89 ? 4.699 -7.330 6.458 1.00 93.69 89 ARG A O 1
ATOM 728 N N . ARG A 1 90 ? 3.091 -6.162 5.389 1.00 94.38 90 ARG A N 1
ATOM 729 C CA . ARG A 1 90 ? 2.708 -7.234 4.455 1.00 94.38 90 ARG A CA 1
ATOM 730 C C . ARG A 1 90 ? 3.670 -7.392 3.278 1.00 94.38 90 ARG A C 1
ATOM 732 O O . ARG A 1 90 ? 3.619 -8.413 2.598 1.00 94.38 90 ARG A O 1
ATOM 739 N N . VAL A 1 91 ? 4.520 -6.401 3.004 1.00 93.94 91 VAL A N 1
ATOM 740 C CA . VAL A 1 91 ? 5.494 -6.463 1.910 1.00 93.94 91 VAL A CA 1
ATOM 741 C C . VAL A 1 91 ? 6.818 -7.022 2.440 1.00 93.94 91 VAL A C 1
ATOM 743 O O . VAL A 1 91 ? 7.449 -6.400 3.293 1.00 93.94 91 VAL A O 1
ATOM 746 N N . PRO A 1 92 ? 7.277 -8.187 1.953 1.00 89.75 92 PRO A N 1
ATOM 747 C CA . PRO A 1 92 ? 8.509 -8.788 2.437 1.00 89.75 92 PRO A CA 1
ATOM 748 C C . PRO A 1 92 ? 9.735 -7.985 1.990 1.00 89.75 92 PRO A C 1
ATOM 750 O O . PRO A 1 92 ? 9.826 -7.546 0.844 1.00 89.75 92 PRO A O 1
ATOM 753 N N . GLU A 1 93 ? 10.731 -7.881 2.873 1.00 81.31 93 GLU A N 1
ATOM 754 C CA . GLU A 1 93 ? 12.037 -7.287 2.545 1.00 81.31 93 GLU A CA 1
ATOM 755 C C . GLU A 1 93 ? 12.794 -8.116 1.491 1.00 81.31 93 GLU A C 1
ATOM 757 O O . GLU A 1 93 ? 13.516 -7.584 0.646 1.00 81.31 93 GLU A O 1
ATOM 762 N N . ASN A 1 94 ? 12.607 -9.439 1.516 1.00 80.81 94 ASN A N 1
ATOM 763 C CA . ASN A 1 94 ? 13.243 -10.362 0.584 1.00 80.81 94 ASN A CA 1
ATOM 764 C C . ASN A 1 94 ? 12.461 -10.437 -0.731 1.00 80.81 94 ASN A C 1
ATOM 766 O O . ASN A 1 94 ? 11.366 -11.003 -0.798 1.00 80.81 94 ASN A O 1
ATOM 770 N N . LEU A 1 95 ? 13.067 -9.921 -1.802 1.00 78.62 95 LEU A N 1
ATOM 771 C CA . LEU A 1 95 ? 12.482 -9.941 -3.141 1.00 78.62 95 LEU A CA 1
ATOM 772 C C . LEU A 1 95 ? 12.175 -11.372 -3.607 1.00 78.62 95 LEU A C 1
ATOM 774 O O . LEU A 1 95 ? 13.032 -12.254 -3.580 1.00 78.62 95 LEU A O 1
ATOM 778 N N . GLY A 1 96 ? 10.959 -11.576 -4.119 1.00 71.88 96 GLY A N 1
ATOM 779 C CA . GLY A 1 96 ? 10.535 -12.834 -4.743 1.00 71.88 96 GLY A CA 1
ATOM 780 C C . GLY A 1 96 ? 9.894 -13.856 -3.802 1.00 71.88 96 GLY A C 1
ATOM 781 O O . GLY A 1 96 ? 9.424 -14.882 -4.291 1.00 71.88 96 GLY A O 1
ATOM 782 N N . ILE A 1 97 ? 9.819 -13.579 -2.497 1.00 85.75 97 ILE A N 1
ATOM 783 C CA . ILE A 1 97 ? 8.950 -14.325 -1.580 1.00 85.75 97 ILE A CA 1
ATOM 784 C C . ILE A 1 97 ? 7.536 -13.759 -1.703 1.00 85.75 97 ILE A C 1
ATOM 786 O O . ILE A 1 97 ? 7.349 -12.546 -1.673 1.00 85.75 97 ILE A O 1
ATOM 790 N N . ILE A 1 98 ? 6.547 -14.637 -1.850 1.00 91.88 98 ILE A N 1
ATOM 791 C CA . ILE A 1 98 ? 5.133 -14.264 -1.888 1.00 91.88 98 ILE A CA 1
ATOM 792 C C . ILE A 1 98 ? 4.438 -15.016 -0.760 1.00 91.88 98 ILE A C 1
ATOM 794 O O . ILE A 1 98 ? 4.303 -16.236 -0.815 1.00 91.88 98 ILE A O 1
ATOM 798 N N . THR A 1 99 ? 4.078 -14.284 0.292 1.00 93.12 99 THR A N 1
ATOM 799 C CA . THR A 1 99 ? 3.200 -14.768 1.362 1.00 93.12 99 THR A CA 1
ATOM 800 C C . THR A 1 99 ? 1.743 -14.579 0.947 1.00 93.12 99 THR A C 1
ATOM 802 O O . THR A 1 99 ? 1.459 -13.788 0.047 1.00 93.12 99 THR A O 1
ATOM 805 N N . ASP A 1 100 ? 0.814 -15.247 1.628 1.00 93.75 100 ASP A N 1
ATOM 806 C CA . ASP A 1 100 ? -0.623 -15.082 1.364 1.00 93.75 100 ASP A CA 1
ATOM 807 C C . ASP A 1 100 ? -1.058 -13.613 1.521 1.00 93.75 100 ASP A C 1
ATOM 809 O O . ASP A 1 100 ? -1.726 -13.051 0.655 1.00 93.75 100 ASP A O 1
ATOM 813 N N . GLU A 1 101 ? -0.580 -12.944 2.575 1.00 93.38 101 GLU A N 1
ATOM 814 C CA . GLU A 1 101 ? -0.848 -11.522 2.821 1.00 93.38 101 GLU A CA 1
ATOM 815 C C . GLU A 1 101 ? -0.294 -10.618 1.713 1.00 93.38 101 GLU A C 1
ATOM 817 O O . GLU A 1 101 ? -0.935 -9.631 1.343 1.00 93.38 101 GLU A O 1
ATOM 822 N N . TYR A 1 102 ? 0.883 -10.946 1.168 1.00 95.50 102 TYR A N 1
ATOM 823 C CA . TYR A 1 102 ? 1.483 -10.184 0.077 1.00 95.50 102 TYR A CA 1
ATOM 824 C C . TYR A 1 102 ? 0.782 -10.446 -1.261 1.00 95.50 102 TYR A C 1
ATOM 826 O O . TYR A 1 102 ? 0.652 -9.532 -2.078 1.00 95.50 102 TYR A O 1
ATOM 834 N N . ALA A 1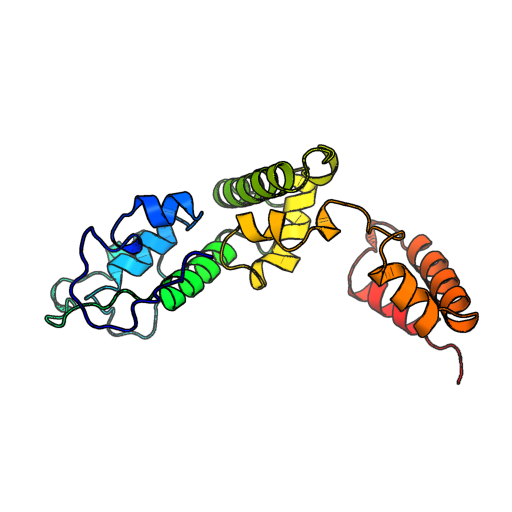 103 ? 0.274 -11.661 -1.478 1.00 95.94 103 ALA A N 1
ATOM 835 C CA . ALA A 1 103 ? -0.521 -11.997 -2.654 1.00 95.94 103 ALA A CA 1
ATOM 836 C C . ALA A 1 103 ? -1.801 -11.146 -2.733 1.00 95.94 103 ALA A C 1
ATOM 838 O O . ALA A 1 103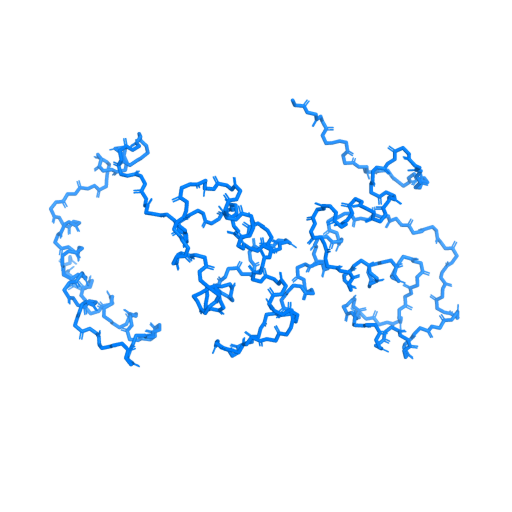 ? -2.157 -10.684 -3.818 1.00 95.94 103 ALA A O 1
ATOM 839 N N . GLU A 1 104 ? -2.445 -10.850 -1.598 1.00 95.94 104 GLU A N 1
ATOM 840 C CA . GLU A 1 104 ? -3.584 -9.920 -1.544 1.00 95.94 104 GLU A CA 1
ATOM 841 C C . GLU A 1 104 ? -3.199 -8.502 -1.994 1.00 95.94 104 GLU A C 1
ATOM 843 O O . GLU A 1 104 ? -3.933 -7.871 -2.762 1.00 95.94 104 GLU A O 1
ATOM 848 N N . ILE A 1 105 ? -2.022 -8.013 -1.581 1.00 96.81 105 ILE A N 1
ATOM 849 C CA . ILE A 1 105 ? -1.495 -6.717 -2.031 1.00 96.81 105 ILE A CA 1
ATOM 850 C C . ILE A 1 105 ? -1.267 -6.739 -3.540 1.00 96.81 105 ILE A C 1
ATOM 852 O O . ILE A 1 105 ? -1.754 -5.857 -4.246 1.00 96.81 105 ILE A O 1
ATOM 856 N N . ILE A 1 106 ? -0.576 -7.762 -4.051 1.00 96.81 106 ILE A N 1
ATOM 857 C CA . ILE A 1 106 ? -0.328 -7.921 -5.487 1.00 96.81 106 ILE A CA 1
ATOM 858 C C . ILE A 1 106 ? -1.652 -7.922 -6.256 1.00 96.81 106 ILE A C 1
ATOM 860 O O . ILE A 1 106 ? -1.784 -7.197 -7.241 1.00 96.81 106 ILE A O 1
ATOM 864 N N . PHE A 1 107 ? -2.651 -8.670 -5.792 1.00 96.62 107 PHE A N 1
ATOM 865 C CA . PHE A 1 107 ? -3.964 -8.739 -6.426 1.00 96.62 107 PHE A CA 1
ATOM 866 C C . PHE A 1 107 ? -4.673 -7.377 -6.467 1.00 96.62 107 PHE A C 1
ATOM 868 O O . PHE A 1 107 ? -5.216 -6.993 -7.508 1.00 96.62 107 PHE A O 1
ATOM 875 N N . ALA A 1 108 ? -4.620 -6.604 -5.378 1.00 96.81 108 ALA A N 1
ATOM 876 C CA . ALA A 1 108 ? -5.168 -5.249 -5.344 1.00 96.81 108 ALA A CA 1
ATOM 877 C C . ALA A 1 108 ? -4.493 -4.333 -6.382 1.00 96.81 108 ALA A C 1
ATOM 879 O O . ALA A 1 108 ? -5.184 -3.637 -7.131 1.00 96.81 108 ALA A O 1
ATOM 880 N N . VAL A 1 109 ? -3.160 -4.393 -6.494 1.00 96.94 109 VAL A N 1
ATOM 881 C CA . VAL A 1 109 ? -2.395 -3.652 -7.513 1.00 96.94 109 VAL A CA 1
ATOM 882 C C . VAL A 1 109 ? -2.794 -4.079 -8.926 1.00 96.94 109 VAL A C 1
ATOM 884 O O . VAL A 1 109 ? -3.030 -3.227 -9.782 1.00 96.94 109 VAL A O 1
ATOM 887 N N . GLN A 1 110 ? -2.904 -5.387 -9.183 1.00 95.81 110 GLN A N 1
ATOM 888 C CA . GLN A 1 110 ? -3.295 -5.925 -10.490 1.00 95.81 110 GLN A CA 1
ATOM 889 C C . GLN A 1 110 ? -4.671 -5.419 -10.922 1.00 95.81 110 GLN A C 1
ATOM 891 O O . GLN A 1 110 ? -4.840 -5.011 -12.072 1.00 95.81 110 GLN A O 1
ATOM 896 N N . ASN A 1 111 ? -5.655 -5.462 -10.023 1.00 95.06 111 ASN A N 1
ATOM 897 C CA . ASN A 1 111 ? -7.015 -5.030 -10.327 1.00 95.06 111 ASN A CA 1
ATOM 898 C C . ASN A 1 111 ? -7.077 -3.530 -10.597 1.00 95.06 111 ASN A C 1
ATOM 900 O O . ASN A 1 111 ? -7.697 -3.122 -11.577 1.00 95.06 111 ASN A O 1
ATOM 904 N N . ALA A 1 112 ? -6.392 -2.726 -9.781 1.00 95.56 112 ALA A N 1
ATOM 905 C CA . ALA A 1 112 ? -6.316 -1.286 -9.983 1.00 95.56 112 ALA A CA 1
ATOM 906 C C . ALA A 1 112 ? -5.663 -0.942 -11.330 1.00 95.56 112 ALA A C 1
ATOM 908 O O . ALA A 1 112 ? -6.248 -0.213 -12.125 1.00 95.56 112 ALA A O 1
ATOM 909 N N . ALA A 1 113 ? -4.517 -1.553 -11.646 1.00 95.25 113 ALA A N 1
ATOM 910 C CA . ALA A 1 113 ? -3.821 -1.322 -12.910 1.00 95.25 113 ALA A CA 1
ATOM 911 C C . ALA A 1 113 ? -4.675 -1.712 -14.131 1.00 95.25 113 ALA A C 1
ATOM 913 O O . ALA A 1 113 ? -4.744 -0.961 -15.101 1.00 95.25 113 ALA A O 1
ATOM 914 N N . LYS A 1 114 ? -5.373 -2.857 -14.080 1.00 93.88 114 LYS A N 1
ATOM 915 C CA . LYS A 1 114 ? -6.287 -3.298 -15.153 1.00 93.88 114 LYS A CA 1
ATOM 916 C C . LYS A 1 114 ? -7.494 -2.373 -15.315 1.00 93.88 114 LYS A C 1
ATOM 918 O O . LYS A 1 114 ? -7.945 -2.158 -16.434 1.00 93.88 114 LYS A O 1
ATOM 923 N N . ALA A 1 115 ? -8.025 -1.846 -14.213 1.00 93.00 115 ALA A N 1
ATOM 924 C CA . ALA A 1 115 ? -9.132 -0.897 -14.252 1.00 93.00 115 ALA A CA 1
ATOM 925 C C . ALA A 1 115 ? -8.701 0.452 -14.852 1.00 93.00 115 ALA A C 1
ATOM 927 O O . ALA A 1 115 ? -9.464 1.063 -15.596 1.00 93.00 115 ALA A O 1
ATOM 928 N N . THR A 1 116 ? -7.478 0.901 -14.558 1.00 91.75 116 THR A N 1
ATOM 929 C CA . THR A 1 116 ? -6.918 2.153 -15.086 1.00 91.75 116 THR A CA 1
ATOM 930 C C . THR A 1 116 ? -6.474 2.033 -16.542 1.00 91.75 116 THR A C 1
ATOM 932 O O . THR A 1 116 ? -6.650 2.978 -17.307 1.00 91.75 116 THR A O 1
ATOM 935 N N . ILE A 1 117 ? -5.919 0.885 -16.942 1.00 90.00 117 ILE A N 1
ATOM 936 C CA . ILE A 1 117 ? -5.373 0.646 -18.282 1.00 90.00 117 ILE A CA 1
ATOM 937 C C . ILE A 1 117 ? -6.090 -0.573 -18.894 1.00 90.00 117 ILE A C 1
ATOM 939 O O . ILE A 1 117 ? -5.625 -1.705 -18.748 1.00 90.00 117 ILE A O 1
ATOM 943 N N . PRO A 1 118 ? -7.213 -0.383 -19.613 1.00 84.19 118 PRO A N 1
ATOM 944 C CA . PRO A 1 118 ? -8.000 -1.498 -20.152 1.00 84.19 118 PRO A CA 1
ATOM 945 C C . PRO A 1 118 ? -7.248 -2.389 -21.154 1.00 84.19 118 PRO A C 1
ATOM 947 O O . PRO A 1 118 ? -7.553 -3.571 -21.281 1.00 84.19 118 PRO A O 1
ATOM 950 N N . SER A 1 119 ? -6.252 -1.843 -21.860 1.00 86.94 119 SER A N 1
ATOM 951 C CA . SER A 1 119 ? -5.419 -2.564 -22.836 1.00 86.94 119 SER A CA 1
ATOM 952 C C . SER A 1 119 ? -4.165 -3.205 -22.225 1.00 86.94 119 SER A C 1
ATOM 954 O O . SER A 1 119 ? -3.240 -3.572 -22.951 1.00 86.94 119 SER A O 1
ATOM 956 N N . LEU A 1 120 ? -4.088 -3.299 -20.895 1.00 88.81 120 LEU A N 1
ATOM 957 C CA . LEU A 1 120 ? -2.896 -3.758 -20.192 1.00 88.81 120 LEU A CA 1
ATOM 958 C C . LEU A 1 120 ? -2.601 -5.237 -20.463 1.00 88.81 120 LEU A C 1
ATOM 960 O O . LEU A 1 120 ? -3.428 -6.118 -20.229 1.00 88.81 120 LEU A O 1
ATOM 964 N N . SER A 1 121 ? -1.377 -5.519 -20.909 1.00 88.75 121 SER A N 1
ATOM 965 C CA . SER A 1 121 ? -0.908 -6.890 -21.114 1.00 88.75 121 SER A CA 1
ATOM 966 C C . SER A 1 121 ? -0.801 -7.646 -19.788 1.00 88.75 121 SER A C 1
ATOM 968 O O . SER A 1 121 ? -0.253 -7.138 -18.807 1.00 88.75 121 SER A O 1
ATOM 970 N N . GLY A 1 122 ? -1.223 -8.915 -19.781 1.00 88.38 122 GLY A N 1
ATOM 971 C CA . GLY A 1 122 ? -1.082 -9.807 -18.625 1.00 88.38 122 GLY A CA 1
ATOM 972 C C . GLY A 1 122 ? 0.365 -9.964 -18.137 1.00 88.38 122 GLY A C 1
ATOM 973 O O . GLY A 1 122 ? 0.590 -10.196 -16.951 1.00 88.38 122 GLY A O 1
ATOM 974 N N . ALA A 1 123 ? 1.354 -9.769 -19.017 1.00 89.31 123 ALA A N 1
ATOM 975 C CA . ALA A 1 123 ? 2.769 -9.795 -18.649 1.00 89.31 123 ALA A CA 1
ATOM 976 C C . ALA A 1 123 ? 3.167 -8.631 -17.718 1.00 89.31 123 ALA A C 1
ATOM 978 O O . ALA A 1 123 ? 3.996 -8.817 -16.827 1.00 89.31 123 ALA A O 1
ATOM 979 N N . MET A 1 124 ? 2.552 -7.450 -17.872 1.00 90.81 124 MET A N 1
ATOM 980 C CA . MET A 1 124 ? 2.865 -6.268 -17.053 1.00 90.81 124 MET A CA 1
ATOM 981 C C . MET A 1 124 ? 2.357 -6.400 -15.619 1.00 90.81 124 MET A C 1
ATOM 983 O O . MET A 1 124 ? 2.984 -5.905 -14.683 1.00 90.81 124 MET A O 1
ATOM 987 N N . VAL A 1 125 ? 1.261 -7.130 -15.440 1.00 93.38 125 VAL A N 1
ATOM 988 C CA . VAL A 1 125 ? 0.648 -7.422 -14.139 1.00 93.38 125 VAL A CA 1
ATOM 989 C C . VAL A 1 125 ? 1.024 -8.806 -13.615 1.00 93.38 125 VAL A C 1
ATOM 991 O O . VAL A 1 125 ? 0.370 -9.321 -12.714 1.00 93.38 125 VAL A O 1
ATOM 994 N N . ASN A 1 126 ? 2.071 -9.429 -14.161 1.00 94.44 126 ASN A N 1
ATOM 995 C CA . ASN A 1 126 ? 2.533 -10.730 -13.695 1.00 94.44 126 ASN A CA 1
ATOM 996 C C . ASN A 1 126 ? 2.920 -10.679 -12.207 1.00 94.44 126 ASN A C 1
ATOM 998 O O . ASN A 1 126 ? 3.655 -9.793 -11.776 1.00 94.44 126 ASN A O 1
ATOM 1002 N N . GLU A 1 127 ? 2.466 -11.666 -11.441 1.00 94.31 127 GLU A N 1
ATOM 1003 C CA . GLU A 1 127 ? 2.662 -11.737 -9.991 1.00 94.31 127 GLU A CA 1
ATOM 1004 C C . GLU A 1 127 ? 4.142 -11.657 -9.580 1.00 94.31 127 GLU A C 1
ATOM 1006 O O . GLU A 1 127 ? 4.509 -10.823 -8.757 1.00 94.31 127 GLU A O 1
ATOM 1011 N N . LYS A 1 128 ? 5.027 -12.435 -10.221 1.00 92.50 128 LYS A N 1
ATOM 1012 C CA . LYS A 1 128 ? 6.469 -12.430 -9.915 1.00 92.50 128 LYS A CA 1
ATOM 1013 C C . LYS A 1 128 ? 7.131 -11.096 -10.246 1.00 92.50 128 LYS A C 1
ATOM 1015 O O . LYS A 1 128 ? 8.102 -10.714 -9.596 1.00 92.50 128 LYS A O 1
ATOM 1020 N N . ARG A 1 129 ? 6.636 -10.397 -11.273 1.00 92.75 129 ARG A N 1
ATOM 1021 C CA . ARG A 1 129 ? 7.104 -9.052 -11.630 1.00 92.75 129 ARG A CA 1
ATOM 1022 C C . ARG A 1 129 ? 6.677 -8.050 -10.563 1.00 92.75 129 ARG A C 1
ATOM 1024 O O . ARG A 1 129 ? 7.522 -7.327 -10.046 1.00 92.75 129 ARG A O 1
ATOM 1031 N N . LEU A 1 130 ? 5.395 -8.039 -10.201 1.00 94.75 130 LEU A N 1
ATOM 1032 C CA . LEU A 1 130 ? 4.861 -7.126 -9.188 1.00 94.75 130 LEU A CA 1
ATOM 1033 C C . LEU A 1 130 ? 5.486 -7.360 -7.815 1.00 94.75 130 LEU A C 1
ATOM 1035 O O . LEU A 1 130 ? 5.850 -6.390 -7.158 1.00 94.75 130 LEU A O 1
ATOM 1039 N N . ALA A 1 131 ? 5.739 -8.618 -7.450 1.00 94.31 131 ALA A N 1
ATOM 1040 C CA . ALA A 1 131 ? 6.433 -8.97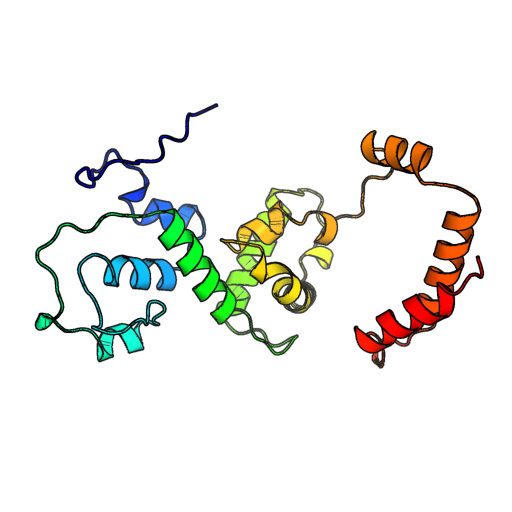7 -6.219 1.00 94.31 131 ALA A CA 1
ATOM 1041 C C . ALA A 1 131 ? 7.823 -8.321 -6.090 1.00 94.31 131 ALA A C 1
ATOM 1043 O O . ALA A 1 131 ? 8.281 -8.076 -4.975 1.00 94.31 131 ALA A O 1
ATOM 1044 N N . LYS A 1 132 ? 8.492 -8.021 -7.215 1.00 91.50 132 LYS A N 1
ATOM 1045 C CA . LYS A 1 132 ? 9.779 -7.306 -7.248 1.00 91.50 132 LYS A CA 1
ATOM 1046 C C . LYS A 1 132 ? 9.632 -5.781 -7.279 1.00 91.50 132 LYS A C 1
ATOM 1048 O O . LYS A 1 132 ? 10.557 -5.088 -6.872 1.00 91.50 132 LYS A O 1
ATOM 1053 N N . LEU A 1 133 ? 8.517 -5.261 -7.794 1.00 92.69 133 LEU A N 1
ATOM 1054 C CA . LEU A 1 133 ? 8.304 -3.823 -8.005 1.00 92.69 133 LEU A CA 1
ATOM 1055 C C . LEU A 1 133 ? 7.647 -3.133 -6.814 1.00 92.69 133 LEU A C 1
ATOM 1057 O O . LEU A 1 133 ? 8.063 -2.038 -6.449 1.00 92.69 133 LEU A O 1
ATOM 1061 N N . ILE A 1 134 ? 6.639 -3.764 -6.209 1.00 95.19 134 ILE A N 1
ATOM 1062 C CA . ILE A 1 134 ? 5.875 -3.191 -5.095 1.00 95.19 134 ILE A CA 1
ATOM 1063 C C . ILE A 1 134 ? 6.782 -2.701 -3.952 1.00 95.19 134 ILE A C 1
ATOM 1065 O O . ILE A 1 134 ? 6.557 -1.576 -3.509 1.00 95.19 134 ILE A O 1
ATOM 1069 N N . PRO A 1 135 ? 7.845 -3.416 -3.520 1.00 93.75 135 PRO A N 1
ATOM 1070 C CA . PRO A 1 135 ? 8.701 -2.945 -2.429 1.00 93.75 135 PRO A CA 1
ATOM 1071 C C . PRO A 1 135 ? 9.393 -1.609 -2.726 1.00 93.75 135 PRO A C 1
ATOM 1073 O O . PRO A 1 135 ? 9.707 -0.862 -1.807 1.00 93.75 135 PRO A O 1
ATOM 1076 N N . ALA A 1 136 ? 9.603 -1.271 -4.003 1.00 91.69 136 ALA A N 1
ATOM 1077 C CA . ALA A 1 136 ? 10.233 -0.014 -4.399 1.00 91.69 136 ALA A CA 1
ATOM 1078 C C . ALA A 1 136 ? 9.284 1.195 -4.333 1.00 91.69 136 ALA A C 1
ATOM 1080 O O . ALA A 1 136 ? 9.753 2.330 -4.342 1.00 91.69 136 ALA A O 1
ATOM 1081 N N . VAL A 1 137 ? 7.967 0.967 -4.304 1.00 94.50 137 VAL A N 1
ATOM 1082 C CA . VAL A 1 137 ? 6.954 2.036 -4.375 1.00 94.50 137 VAL A CA 1
ATOM 1083 C C . VAL A 1 137 ? 5.952 2.027 -3.224 1.00 94.50 137 VAL A C 1
ATOM 1085 O O . VAL A 1 137 ? 5.262 3.023 -3.027 1.00 94.50 137 VAL A O 1
ATOM 1088 N N . VAL A 1 138 ? 5.891 0.950 -2.434 1.00 95.06 138 VAL A N 1
ATOM 1089 C CA . VAL A 1 138 ? 4.947 0.801 -1.313 1.00 95.06 138 VAL A CA 1
ATOM 1090 C C . VAL A 1 138 ? 5.073 1.926 -0.279 1.00 95.06 138 VAL A C 1
ATOM 1092 O O . VAL A 1 138 ? 4.084 2.359 0.298 1.00 95.06 138 VAL A O 1
ATOM 1095 N N . GLU A 1 139 ? 6.276 2.474 -0.110 1.00 93.94 139 GLU A N 1
ATOM 1096 C CA . GLU A 1 139 ? 6.573 3.603 0.781 1.00 93.94 139 GLU A CA 1
ATOM 1097 C C . GLU A 1 139 ? 5.820 4.899 0.430 1.00 93.94 139 GLU A C 1
ATOM 1099 O O . GLU A 1 139 ? 5.679 5.804 1.262 1.00 93.94 139 GLU A O 1
ATOM 1104 N N . HIS A 1 140 ? 5.347 4.997 -0.812 1.00 94.75 140 HIS A N 1
ATOM 1105 C CA . HIS A 1 140 ? 4.768 6.200 -1.398 1.00 94.75 140 HIS A CA 1
ATOM 1106 C C . HIS A 1 140 ? 3.243 6.147 -1.532 1.00 94.75 140 HIS A C 1
ATOM 1108 O O . HIS A 1 140 ? 2.668 7.073 -2.100 1.00 94.75 140 HIS A O 1
ATOM 1114 N N . VAL A 1 141 ? 2.596 5.097 -1.022 1.00 96.50 141 VAL A N 1
ATOM 1115 C CA . VAL A 1 141 ? 1.144 4.906 -1.124 1.00 96.50 141 VAL A CA 1
ATOM 1116 C C . VAL A 1 141 ? 0.502 4.712 0.239 1.00 96.50 141 VAL A C 1
ATOM 1118 O O . VAL A 1 141 ? 1.125 4.198 1.164 1.00 96.50 141 VAL A O 1
ATOM 1121 N N . ASP A 1 142 ? -0.760 5.107 0.357 1.00 95.56 142 ASP A N 1
ATOM 1122 C CA . ASP A 1 142 ? -1.569 4.855 1.548 1.00 95.56 142 ASP A CA 1
ATOM 1123 C C . ASP A 1 142 ? -2.367 3.558 1.431 1.00 95.56 142 ASP A C 1
ATOM 1125 O O . ASP A 1 142 ? -2.620 2.904 2.441 1.00 95.56 142 ASP A O 1
ATOM 1129 N N . VAL A 1 143 ? -2.726 3.149 0.211 1.00 97.00 143 VAL A N 1
ATOM 1130 C CA . VAL A 1 143 ? -3.419 1.884 -0.082 1.00 97.00 143 VAL A CA 1
ATOM 1131 C C . VAL A 1 143 ? -2.793 1.187 -1.289 1.00 97.00 143 VAL A C 1
ATOM 1133 O O . VAL A 1 143 ? -2.296 1.830 -2.208 1.00 97.00 143 VAL A O 1
ATOM 1136 N N . ALA A 1 144 ? -2.856 -0.146 -1.339 1.00 97.06 144 ALA A N 1
ATOM 1137 C CA . ALA A 1 144 ? -2.216 -0.926 -2.404 1.00 97.06 144 ALA A CA 1
ATOM 1138 C C . ALA A 1 144 ? -2.701 -0.547 -3.817 1.00 97.06 144 ALA A C 1
ATOM 1140 O O . ALA A 1 144 ? -1.905 -0.470 -4.750 1.00 97.06 144 ALA A O 1
ATOM 1141 N N . ALA A 1 145 ? -3.999 -0.264 -3.975 1.00 96.69 145 ALA A N 1
ATOM 1142 C CA . ALA A 1 145 ? -4.592 0.102 -5.261 1.00 96.69 145 ALA A CA 1
ATOM 1143 C C . ALA A 1 145 ? -3.942 1.349 -5.894 1.00 96.69 145 ALA A C 1
ATOM 1145 O O . ALA A 1 145 ? -3.852 1.427 -7.118 1.00 96.69 145 ALA A O 1
ATOM 1146 N N . GLU A 1 146 ? -3.419 2.275 -5.081 1.00 97.31 146 GLU A N 1
ATOM 1147 C CA . GLU A 1 146 ? -2.728 3.473 -5.572 1.00 97.31 146 GLU A CA 1
ATOM 1148 C C . GLU A 1 146 ? -1.480 3.140 -6.386 1.00 97.31 146 GLU A C 1
ATOM 1150 O O . GLU A 1 146 ? -1.102 3.912 -7.260 1.00 97.31 146 GLU A O 1
ATOM 1155 N N . ILE A 1 147 ? -0.852 1.981 -6.165 1.00 96.50 147 ILE A N 1
ATOM 1156 C CA . ILE A 1 147 ? 0.284 1.555 -6.988 1.00 96.50 147 ILE A CA 1
ATOM 1157 C C . ILE A 1 147 ? -0.170 1.378 -8.441 1.00 96.50 147 ILE A C 1
ATOM 1159 O O . ILE A 1 147 ? 0.506 1.837 -9.357 1.00 96.50 147 ILE A O 1
ATOM 1163 N N . GLY A 1 148 ? -1.336 0.760 -8.655 1.00 94.12 148 GLY A N 1
ATOM 1164 C CA . GLY A 1 148 ? -1.900 0.531 -9.986 1.00 94.12 148 GLY A CA 1
ATOM 1165 C C . GLY A 1 148 ? -2.386 1.803 -10.687 1.00 94.12 148 GLY A C 1
ATOM 1166 O O . GLY A 1 148 ? -2.420 1.834 -11.914 1.00 94.12 148 GLY A O 1
ATOM 1167 N N . THR A 1 149 ? -2.731 2.850 -9.931 1.00 94.19 149 THR A N 1
ATOM 1168 C CA . THR A 1 149 ? -3.275 4.106 -10.476 1.00 94.19 149 THR A CA 1
ATOM 1169 C C . THR A 1 149 ? -2.228 5.213 -10.601 1.00 94.19 149 THR A C 1
ATOM 1171 O O . THR A 1 149 ? -2.189 5.912 -11.610 1.00 94.19 149 THR A O 1
ATOM 1174 N N . ASN A 1 150 ? -1.379 5.392 -9.585 1.00 94.81 150 ASN A N 1
ATOM 1175 C CA . ASN A 1 150 ? -0.493 6.553 -9.439 1.00 94.81 150 ASN A CA 1
ATOM 1176 C C . ASN A 1 150 ? 0.886 6.329 -10.069 1.00 94.81 150 ASN A C 1
ATOM 1178 O O . ASN A 1 150 ? 1.648 7.281 -10.236 1.00 94.81 150 ASN A O 1
ATOM 1182 N N . PHE A 1 151 ? 1.203 5.090 -10.454 1.00 93.44 151 PHE A N 1
ATOM 1183 C CA . PHE A 1 151 ? 2.476 4.721 -11.074 1.00 93.44 151 PHE A CA 1
ATOM 1184 C C . PHE A 1 151 ? 2.253 4.106 -12.464 1.00 93.44 151 PHE A C 1
ATOM 1186 O O . PHE A 1 151 ? 2.692 2.983 -12.720 1.00 93.44 151 PHE A O 1
ATOM 1193 N N . PRO A 1 152 ? 1.586 4.817 -13.398 1.00 88.50 152 PRO A N 1
ATOM 1194 C CA . PRO A 1 152 ? 1.245 4.273 -14.715 1.00 88.50 152 PRO A CA 1
ATOM 1195 C C . PRO A 1 152 ? 2.481 3.820 -15.507 1.00 88.50 152 PRO A C 1
ATOM 1197 O O . PRO A 1 152 ? 2.429 2.831 -16.234 1.00 88.50 152 PRO A O 1
ATOM 1200 N N . PHE A 1 153 ? 3.630 4.466 -15.286 1.00 89.06 153 PHE A N 1
ATOM 1201 C CA . PHE A 1 153 ? 4.915 4.111 -15.899 1.00 89.06 153 PHE A CA 1
ATOM 1202 C C . PHE A 1 153 ? 5.431 2.708 -15.525 1.00 89.06 153 PHE A C 1
ATOM 1204 O O . PHE A 1 153 ? 6.338 2.196 -16.175 1.00 89.06 153 PHE A O 1
ATOM 1211 N N . LEU A 1 154 ? 4.884 2.064 -14.487 1.00 92.31 154 LEU A N 1
ATOM 1212 C CA . LEU A 1 154 ? 5.199 0.668 -14.165 1.00 92.31 154 LEU A CA 1
ATOM 1213 C C . LEU A 1 154 ? 4.463 -0.327 -15.073 1.00 92.31 154 LEU A C 1
ATOM 1215 O O . LEU A 1 154 ? 4.833 -1.506 -15.098 1.00 92.31 154 LEU A O 1
ATOM 1219 N N . PHE A 1 155 ? 3.424 0.116 -15.781 1.00 92.31 155 PHE A N 1
ATOM 1220 C CA . PHE A 1 155 ? 2.467 -0.741 -16.484 1.00 92.31 155 PHE A CA 1
ATOM 1221 C C . PHE A 1 155 ? 2.373 -0.452 -17.982 1.00 92.31 155 PHE A C 1
ATOM 1223 O O . PHE A 1 155 ? 1.989 -1.342 -18.740 1.00 92.31 155 PHE A O 1
ATOM 1230 N N . SER A 1 156 ? 2.734 0.751 -18.419 1.00 88.12 156 SER A N 1
ATOM 1231 C CA . SER A 1 156 ? 2.712 1.152 -19.824 1.00 88.12 156 SER A CA 1
ATOM 1232 C C . SER A 1 156 ? 3.956 1.943 -20.201 1.00 88.12 156 SER A C 1
ATOM 1234 O O . SER A 1 156 ? 4.501 2.684 -19.381 1.00 88.12 156 SER A O 1
ATOM 1236 N N . ASP A 1 157 ? 4.353 1.826 -21.467 1.00 85.50 157 ASP A N 1
ATOM 1237 C CA . ASP A 1 157 ? 5.383 2.680 -22.049 1.00 85.50 157 ASP A CA 1
ATOM 1238 C C . ASP A 1 157 ? 4.941 4.156 -22.028 1.00 85.50 157 ASP A C 1
ATOM 1240 O O . ASP A 1 157 ? 3.740 4.446 -22.101 1.00 85.50 157 ASP A O 1
ATOM 1244 N N . PRO A 1 158 ? 5.886 5.104 -21.903 1.00 84.19 158 PRO A N 1
ATOM 1245 C CA . PRO A 1 158 ? 5.562 6.524 -21.895 1.00 84.19 158 PRO A CA 1
ATOM 1246 C C . PRO A 1 158 ? 5.000 6.979 -23.247 1.00 84.19 158 PRO A C 1
ATOM 1248 O O . PRO A 1 158 ? 5.506 6.604 -24.305 1.00 84.19 158 PRO A O 1
ATOM 1251 N N . ASP A 1 159 ? 3.998 7.859 -23.209 1.00 85.44 159 ASP A N 1
ATOM 1252 C CA . ASP A 1 159 ? 3.476 8.508 -24.411 1.00 85.44 159 ASP A CA 1
ATOM 1253 C C . ASP A 1 159 ? 4.409 9.637 -24.875 1.00 85.44 159 ASP A C 1
ATOM 1255 O O . ASP A 1 159 ? 4.383 10.770 -24.376 1.00 85.44 159 ASP A O 1
ATOM 1259 N N . LEU A 1 160 ? 5.230 9.310 -25.871 1.00 85.88 160 LEU A N 1
ATOM 1260 C CA . LEU A 1 160 ? 6.177 10.233 -26.492 1.00 85.88 160 LEU A CA 1
ATOM 1261 C C . LEU A 1 160 ? 5.517 11.232 -27.456 1.00 85.88 160 LEU A C 1
ATOM 1263 O O . LEU A 1 160 ? 6.195 12.140 -27.929 1.00 85.88 160 LEU A O 1
ATOM 1267 N N . SER A 1 161 ? 4.223 11.079 -27.752 1.00 87.38 161 SER A N 1
ATOM 1268 C CA . SER A 1 161 ? 3.471 11.986 -28.630 1.00 87.38 161 SER A CA 1
ATOM 1269 C C . SER A 1 161 ? 2.768 13.122 -27.885 1.00 87.38 161 SER A C 1
ATOM 1271 O O . SER A 1 161 ? 2.230 14.030 -28.515 1.00 87.38 161 SER A O 1
ATOM 1273 N N . SER A 1 162 ? 2.799 13.102 -26.551 1.00 88.75 162 SER A N 1
ATOM 1274 C CA . SER A 1 162 ? 2.149 14.112 -25.720 1.00 88.75 162 SER A CA 1
ATOM 1275 C C . SER A 1 162 ? 2.758 15.513 -25.880 1.00 88.75 162 SER A C 1
ATOM 1277 O O . SER A 1 162 ? 3.951 15.684 -26.159 1.00 88.75 162 SER A O 1
ATOM 1279 N N . ASP A 1 163 ? 1.956 16.546 -25.609 1.00 89.88 163 ASP A N 1
ATOM 1280 C CA . ASP A 1 163 ? 2.428 17.939 -25.569 1.00 89.88 163 ASP A CA 1
ATOM 1281 C C . ASP A 1 163 ? 3.543 18.134 -24.531 1.00 89.88 163 ASP A C 1
ATOM 1283 O O . ASP A 1 163 ? 4.491 18.895 -24.746 1.00 89.88 163 ASP A O 1
ATOM 1287 N N . ALA A 1 164 ? 3.466 17.407 -23.411 1.00 87.00 164 ALA A N 1
ATOM 1288 C CA . ALA A 1 164 ? 4.502 17.396 -22.384 1.00 87.00 164 ALA A CA 1
ATOM 1289 C C . ALA A 1 164 ? 5.824 16.825 -22.921 1.00 87.00 164 ALA A C 1
ATOM 1291 O O . ALA A 1 164 ? 6.876 17.434 -22.717 1.00 87.00 164 ALA A O 1
ATOM 1292 N N . ALA A 1 165 ? 5.775 15.702 -23.650 1.00 87.62 165 ALA A N 1
ATOM 1293 C CA . ALA A 1 165 ? 6.952 15.125 -24.294 1.00 87.62 165 ALA A CA 1
ATOM 1294 C C . ALA A 1 165 ? 7.536 16.081 -25.345 1.00 87.62 165 ALA A C 1
ATOM 1296 O O . ALA A 1 165 ? 8.740 16.331 -25.347 1.00 87.62 165 ALA A O 1
ATOM 1297 N N . SER A 1 166 ? 6.688 16.694 -26.172 1.00 87.31 166 SER A N 1
ATOM 1298 C CA . SER A 1 166 ? 7.105 17.670 -27.187 1.00 87.31 166 SER A CA 1
ATOM 1299 C C . SER A 1 166 ? 7.772 18.907 -26.569 1.00 87.31 166 SER A C 1
ATOM 1301 O O . SER A 1 166 ? 8.827 19.352 -27.027 1.00 87.31 166 SER A O 1
ATOM 1303 N N . THR A 1 167 ? 7.209 19.425 -25.474 1.00 88.44 167 THR A N 1
ATOM 1304 C CA . THR A 1 167 ? 7.772 20.555 -24.718 1.00 88.44 167 THR A CA 1
ATOM 1305 C C . THR A 1 167 ? 9.130 20.187 -24.130 1.00 88.44 167 THR A C 1
ATOM 1307 O O . THR A 1 167 ? 10.107 20.912 -24.330 1.00 88.44 167 THR A O 1
ATOM 1310 N N . PHE A 1 168 ? 9.216 19.030 -23.468 1.00 87.88 168 PHE A N 1
ATOM 1311 C CA . PHE A 1 168 ? 10.462 18.526 -22.904 1.00 87.88 168 PHE A CA 1
ATOM 1312 C C . PHE A 1 168 ? 11.545 18.376 -23.979 1.00 87.88 168 PHE A C 1
ATOM 1314 O O . PHE A 1 168 ? 12.663 18.854 -23.790 1.00 87.88 168 PHE A O 1
ATOM 1321 N N . LEU A 1 169 ? 11.208 17.787 -25.132 1.00 86.94 169 LEU A N 1
ATOM 1322 C CA . LEU A 1 169 ? 12.147 17.624 -26.238 1.00 86.94 169 LEU A CA 1
ATOM 1323 C C . LEU A 1 169 ? 12.648 18.978 -26.752 1.00 86.94 169 LEU A C 1
ATOM 1325 O O . LEU A 1 169 ? 13.849 19.174 -26.891 1.00 86.94 169 LEU A O 1
ATOM 1329 N N . SER A 1 170 ? 11.759 19.949 -26.959 1.00 85.81 170 SER A N 1
ATOM 1330 C CA . SER A 1 170 ? 12.164 21.275 -27.445 1.00 85.81 170 SER A CA 1
ATOM 1331 C C . SER A 1 170 ? 13.089 22.033 -26.482 1.00 85.81 170 SER A C 1
ATOM 1333 O O . SER A 1 170 ? 13.933 22.807 -26.927 1.00 85.81 170 SER A O 1
ATOM 1335 N N . SER A 1 171 ? 12.942 21.811 -25.170 1.00 86.00 171 SER A N 1
ATOM 1336 C CA . SER A 1 171 ? 13.668 22.555 -24.131 1.00 86.00 171 SER A CA 1
ATOM 1337 C C . SER A 1 171 ? 14.948 21.866 -23.654 1.00 86.00 171 SER A C 1
ATOM 1339 O O . SER A 1 171 ? 15.882 22.546 -23.234 1.00 86.00 171 SER A O 1
ATOM 1341 N N . PHE A 1 172 ? 15.005 20.532 -23.698 1.00 80.44 172 PHE A N 1
ATOM 1342 C CA . PHE A 1 172 ? 16.078 19.749 -23.071 1.00 80.44 172 PHE A CA 1
ATOM 1343 C C . PHE A 1 172 ? 16.784 18.767 -24.024 1.00 80.44 172 PHE A C 1
ATOM 1345 O O . PHE A 1 172 ? 17.778 18.142 -23.634 1.00 80.44 172 PHE A O 1
ATOM 1352 N N . TRP A 1 173 ? 16.308 18.599 -25.264 1.00 79.56 173 TRP A N 1
ATOM 1353 C CA . TRP A 1 173 ? 16.885 17.644 -26.216 1.00 79.56 173 TRP A CA 1
ATOM 1354 C C . TRP A 1 173 ? 17.896 18.291 -27.169 1.00 79.56 173 TRP A C 1
ATOM 1356 O O . TRP A 1 173 ? 17.627 19.316 -27.788 1.00 79.56 173 TRP A O 1
ATOM 1366 N N . GLY A 1 174 ? 19.059 17.653 -27.332 1.00 76.31 174 GLY A N 1
ATOM 1367 C CA . GLY A 1 174 ? 20.134 18.100 -28.221 1.00 76.31 174 GLY A CA 1
ATOM 136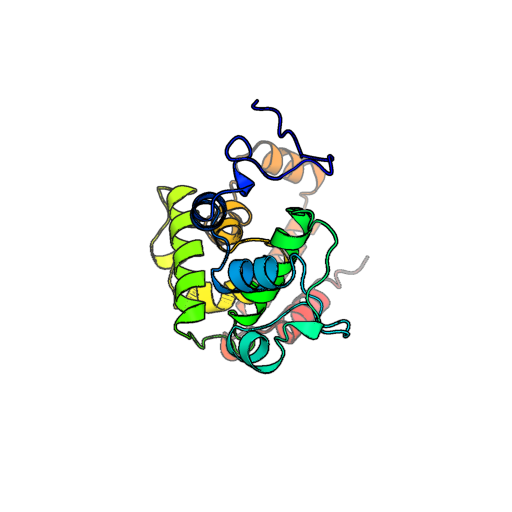8 C C . GLY A 1 174 ? 21.258 17.066 -28.356 1.00 76.31 174 GLY A C 1
ATOM 1369 O O . GLY A 1 174 ? 21.204 15.999 -27.741 1.00 76.31 174 GLY A O 1
ATOM 1370 N N . THR A 1 175 ? 22.289 17.380 -29.149 1.00 68.69 175 THR A N 1
ATOM 1371 C CA . THR A 1 175 ? 23.426 16.481 -29.451 1.00 68.69 175 THR A CA 1
ATOM 1372 C C . THR A 1 175 ? 24.146 15.927 -28.210 1.00 68.69 175 THR A C 1
ATOM 1374 O O . THR A 1 175 ? 24.463 14.737 -28.202 1.00 68.69 175 THR A O 1
ATOM 1377 N N . PRO A 1 176 ? 24.377 16.705 -27.131 1.00 79.69 176 PRO A N 1
ATOM 1378 C CA . PRO A 1 176 ? 24.952 16.148 -25.906 1.00 79.69 176 PRO A CA 1
ATOM 1379 C C . PRO A 1 176 ? 24.042 15.093 -25.260 1.00 79.69 176 PRO A C 1
ATOM 1381 O O . PRO A 1 176 ? 24.518 14.033 -24.861 1.00 79.69 176 PRO A O 1
ATOM 1384 N N . SER A 1 177 ? 22.727 15.332 -25.220 1.00 81.81 177 SER A N 1
ATOM 1385 C CA . SER A 1 177 ? 21.746 14.424 -24.610 1.00 81.81 177 SER A CA 1
ATOM 1386 C C . SER A 1 177 ? 21.647 13.094 -25.362 1.00 81.81 177 SER A C 1
ATOM 1388 O O . SER A 1 177 ? 21.635 12.034 -24.739 1.00 81.81 177 SER A O 1
ATOM 1390 N N . THR A 1 178 ? 21.636 13.117 -26.699 1.00 82.56 178 THR A N 1
ATOM 1391 C CA . THR A 1 178 ? 21.597 11.888 -27.512 1.00 82.56 178 THR A CA 1
ATOM 1392 C C . THR A 1 178 ? 22.888 11.077 -27.391 1.00 82.56 178 THR A C 1
ATOM 1394 O O . THR A 1 178 ? 22.848 9.844 -27.336 1.00 82.56 178 THR A O 1
ATOM 1397 N N . MET A 1 179 ? 24.038 11.746 -27.276 1.00 82.19 179 MET A N 1
ATOM 1398 C CA . MET A 1 179 ? 25.328 11.094 -27.043 1.00 82.19 179 MET A CA 1
ATOM 1399 C C . MET A 1 179 ? 25.407 10.457 -25.648 1.00 82.19 179 MET A C 1
ATOM 1401 O O . MET A 1 179 ? 25.807 9.302 -25.523 1.00 82.19 179 MET A O 1
ATOM 1405 N N . ILE A 1 180 ? 24.961 11.163 -24.603 1.00 84.38 180 ILE A N 1
ATOM 1406 C CA . ILE A 1 180 ? 24.891 10.617 -23.239 1.00 84.38 180 ILE A CA 1
ATOM 1407 C C . ILE A 1 180 ? 23.978 9.387 -23.212 1.00 84.38 180 ILE A C 1
ATOM 1409 O O . ILE A 1 180 ? 24.389 8.322 -22.756 1.00 84.38 180 ILE A O 1
ATOM 1413 N N . LEU A 1 181 ? 22.761 9.493 -23.754 1.00 85.62 181 LEU A N 1
ATOM 1414 C CA . LEU A 1 181 ? 21.795 8.394 -23.735 1.00 85.62 181 LEU A CA 1
ATOM 1415 C C . LEU A 1 181 ? 22.270 7.178 -24.534 1.00 85.62 181 LEU A C 1
ATOM 1417 O O . LEU A 1 181 ? 22.114 6.055 -24.064 1.00 85.62 181 LEU A O 1
ATOM 1421 N N . SER A 1 182 ? 22.890 7.369 -25.700 1.00 86.25 182 SER A N 1
ATOM 1422 C CA . SER A 1 182 ? 23.444 6.249 -26.476 1.00 86.25 182 SER A CA 1
ATOM 1423 C C . SER A 1 182 ? 24.588 5.538 -25.742 1.00 86.25 182 SER A C 1
ATOM 1425 O O . SER A 1 182 ? 24.619 4.306 -25.706 1.00 86.25 182 SER A O 1
ATOM 1427 N N . ASN A 1 183 ? 25.473 6.286 -25.074 1.00 86.38 183 ASN A N 1
ATOM 1428 C CA . ASN A 1 183 ? 26.527 5.715 -24.230 1.00 86.38 183 ASN A CA 1
ATOM 1429 C C . ASN A 1 183 ? 25.962 4.947 -23.027 1.00 86.38 183 ASN A C 1
ATOM 1431 O O . ASN A 1 183 ? 26.478 3.878 -22.685 1.00 86.38 183 ASN A O 1
ATOM 1435 N N . LEU A 1 184 ? 24.900 5.469 -22.406 1.00 88.06 184 LEU A N 1
ATOM 1436 C CA . LEU A 1 184 ? 24.203 4.810 -21.303 1.00 88.06 184 LEU A CA 1
ATOM 1437 C C . LEU A 1 184 ? 23.502 3.530 -21.757 1.00 88.06 184 LEU A C 1
ATOM 1439 O O . LEU A 1 184 ? 23.675 2.501 -21.113 1.00 88.06 184 LEU A O 1
ATOM 1443 N N . ILE A 1 185 ? 22.772 3.559 -22.876 1.00 89.69 185 ILE A N 1
ATOM 1444 C CA . ILE A 1 185 ? 22.119 2.370 -23.446 1.00 89.69 185 ILE A CA 1
ATOM 1445 C C . ILE A 1 185 ? 23.159 1.281 -23.707 1.00 89.69 185 ILE A C 1
ATOM 1447 O O . ILE A 1 185 ? 22.961 0.141 -23.290 1.00 89.69 185 ILE A O 1
ATOM 1451 N N . LYS A 1 186 ? 24.295 1.636 -24.323 1.00 88.19 186 LYS A N 1
ATOM 1452 C CA . LYS A 1 186 ? 25.390 0.691 -24.564 1.00 88.19 186 LYS A CA 1
ATOM 1453 C C . LYS A 1 186 ? 25.908 0.087 -23.256 1.00 88.19 186 LYS A C 1
ATOM 1455 O O . LYS A 1 186 ? 25.950 -1.132 -23.137 1.00 88.19 186 LYS A O 1
ATOM 1460 N N . GLY A 1 187 ? 26.243 0.919 -22.268 1.00 87.06 187 GLY A N 1
ATOM 1461 C CA . GLY A 1 187 ? 26.770 0.441 -20.986 1.00 87.06 187 GLY A CA 1
ATOM 1462 C C . GLY A 1 187 ? 25.787 -0.439 -20.217 1.00 87.06 187 GLY A C 1
ATOM 1463 O O . GLY A 1 187 ? 26.167 -1.497 -19.730 1.00 87.06 187 GLY A O 1
ATOM 1464 N N . LEU A 1 188 ? 24.512 -0.052 -20.164 1.00 90.06 188 LEU A N 1
ATOM 1465 C CA . LEU A 1 188 ? 23.478 -0.847 -19.503 1.00 90.06 188 LEU A CA 1
ATOM 1466 C C . LEU A 1 188 ? 23.227 -2.173 -20.235 1.00 90.06 188 LEU A C 1
ATOM 1468 O O . LEU A 1 188 ? 23.053 -3.192 -19.578 1.00 90.06 188 LEU A O 1
ATOM 1472 N N . SER A 1 189 ? 23.275 -2.198 -21.572 1.00 90.00 189 SER A N 1
ATOM 1473 C CA . SER A 1 189 ? 23.089 -3.432 -22.354 1.00 90.00 189 SER A CA 1
ATOM 1474 C C . SER A 1 189 ? 24.209 -4.468 -22.177 1.00 90.00 189 SER A C 1
ATOM 1476 O O . SER A 1 189 ? 24.001 -5.647 -22.451 1.00 90.00 189 SER A O 1
ATOM 1478 N N . GLU A 1 190 ? 25.386 -4.043 -21.707 1.00 90.31 190 GLU A N 1
ATOM 1479 C CA . GLU A 1 190 ? 26.543 -4.911 -21.446 1.00 90.31 190 GLU A CA 1
ATOM 1480 C C . GLU A 1 190 ? 26.476 -5.581 -20.055 1.00 90.31 190 GLU A C 1
ATOM 1482 O O . GLU A 1 190 ? 27.200 -6.549 -19.801 1.00 90.31 190 GLU A O 1
ATOM 1487 N N . ILE A 1 191 ? 25.608 -5.103 -19.150 1.00 91.50 191 ILE A N 1
ATOM 1488 C CA . ILE A 1 191 ? 25.439 -5.675 -17.807 1.00 91.50 191 ILE A CA 1
ATOM 1489 C C . ILE A 1 191 ? 24.696 -7.010 -17.916 1.00 91.50 191 ILE A C 1
ATOM 1491 O O . ILE A 1 191 ? 23.576 -7.087 -18.422 1.00 91.50 191 ILE A O 1
ATOM 1495 N N . LYS A 1 192 ? 25.296 -8.077 -17.382 1.00 91.19 192 LYS A N 1
ATOM 1496 C CA . LYS A 1 192 ? 24.635 -9.383 -17.278 1.00 91.19 192 LYS A CA 1
ATOM 1497 C C . LYS A 1 192 ? 23.491 -9.319 -16.272 1.00 91.19 192 LYS A C 1
ATOM 1499 O O . LYS A 1 192 ? 23.600 -8.653 -15.250 1.00 91.19 192 LYS A O 1
ATOM 1504 N N . GLU A 1 193 ? 22.443 -10.106 -16.495 1.00 85.56 193 GLU A N 1
ATOM 1505 C CA . GLU A 1 193 ? 21.275 -10.152 -15.602 1.00 85.56 193 GLU A CA 1
ATOM 1506 C C . GLU A 1 193 ? 21.646 -10.460 -14.138 1.00 85.56 193 GLU A C 1
ATOM 1508 O O . GLU A 1 193 ? 21.101 -9.850 -13.223 1.00 85.56 193 GLU A O 1
ATOM 1513 N N . ALA A 1 194 ? 22.636 -11.333 -13.907 1.00 87.12 194 ALA A N 1
ATOM 1514 C CA . ALA A 1 194 ? 23.136 -11.656 -12.566 1.00 87.12 194 ALA A CA 1
ATOM 1515 C C . ALA A 1 194 ? 23.767 -10.455 -11.831 1.00 87.12 194 ALA A C 1
ATOM 1517 O O . ALA A 1 194 ? 23.759 -10.406 -10.603 1.00 87.12 194 ALA A O 1
ATOM 1518 N N . ASP A 1 195 ? 24.278 -9.478 -12.581 1.00 89.44 195 ASP A N 1
ATOM 1519 C CA . ASP A 1 195 ? 24.943 -8.281 -12.064 1.00 89.44 195 ASP A CA 1
ATOM 1520 C C . ASP A 1 195 ? 24.026 -7.044 -12.100 1.00 89.44 195 ASP A C 1
ATOM 1522 O O . ASP A 1 195 ? 24.459 -5.940 -11.752 1.00 89.44 195 ASP A O 1
ATOM 1526 N N . TRP A 1 196 ? 22.754 -7.211 -12.493 1.00 86.12 196 TRP A N 1
ATOM 1527 C CA . TRP A 1 196 ? 21.759 -6.142 -12.593 1.00 86.12 196 TRP A CA 1
ATOM 1528 C C . TRP A 1 196 ? 21.255 -5.714 -11.208 1.00 86.12 196 TRP A C 1
ATOM 1530 O O . TRP A 1 196 ? 20.170 -6.079 -10.753 1.00 86.12 196 TRP A O 1
ATOM 1540 N N . ASN A 1 197 ? 22.080 -4.938 -10.507 1.00 87.00 197 ASN A N 1
ATOM 1541 C CA . ASN A 1 197 ? 21.809 -4.438 -9.163 1.00 87.00 197 ASN A CA 1
ATOM 1542 C C . ASN A 1 197 ? 22.140 -2.935 -9.030 1.00 87.00 197 ASN A C 1
ATOM 1544 O O . ASN A 1 197 ? 22.903 -2.393 -9.839 1.00 87.00 197 ASN A O 1
ATOM 1548 N N . PRO A 1 198 ? 21.586 -2.230 -8.018 1.00 86.06 198 PRO A N 1
ATOM 1549 C CA . PRO A 1 198 ? 21.774 -0.785 -7.882 1.00 86.06 198 PRO A CA 1
ATOM 1550 C C . PRO A 1 198 ? 23.247 -0.334 -7.816 1.00 86.06 198 PRO A C 1
ATOM 1552 O O . PRO A 1 198 ? 23.573 0.660 -8.469 1.00 86.06 198 PRO A O 1
ATOM 1555 N N . PRO A 1 199 ? 24.163 -1.027 -7.102 1.00 89.06 199 PRO A N 1
ATOM 1556 C CA . PRO A 1 199 ? 25.592 -0.708 -7.139 1.00 89.06 199 PRO A CA 1
ATOM 1557 C C . PRO A 1 199 ? 26.209 -0.736 -8.544 1.00 89.06 199 PRO A C 1
ATOM 1559 O O . PRO A 1 199 ? 26.862 0.237 -8.931 1.00 89.06 199 PRO A O 1
ATOM 1562 N N . THR A 1 200 ? 25.987 -1.806 -9.315 1.00 89.94 200 THR A N 1
ATOM 1563 C CA . THR A 1 200 ? 26.517 -1.946 -10.682 1.00 89.94 200 THR A CA 1
ATOM 1564 C C . THR A 1 200 ? 25.949 -0.869 -11.599 1.00 89.94 200 THR A C 1
ATOM 1566 O O . THR A 1 200 ? 26.706 -0.166 -12.267 1.00 89.94 200 THR A O 1
ATOM 1569 N N . ILE A 1 201 ? 24.628 -0.666 -11.567 1.00 89.38 201 ILE A N 1
ATOM 1570 C CA . ILE A 1 201 ? 23.947 0.347 -12.385 1.00 89.38 201 ILE A CA 1
ATOM 1571 C C . ILE A 1 201 ? 24.493 1.743 -12.057 1.00 89.38 201 ILE A C 1
ATOM 1573 O O . ILE A 1 201 ? 24.856 2.502 -12.952 1.00 89.38 201 ILE A O 1
ATOM 1577 N N . LYS A 1 202 ? 24.639 2.080 -10.769 1.00 88.12 202 LYS A N 1
ATOM 1578 C CA . LYS A 1 202 ? 25.193 3.371 -10.334 1.00 88.12 202 LYS A CA 1
ATOM 1579 C C . LYS A 1 202 ? 26.645 3.562 -10.774 1.00 88.12 202 LYS A C 1
ATOM 1581 O O . LYS A 1 202 ? 27.038 4.691 -11.068 1.00 88.12 202 LYS A O 1
ATOM 1586 N N . LYS A 1 203 ? 27.446 2.494 -10.801 1.00 87.06 203 LYS A N 1
ATOM 1587 C CA . LYS A 1 203 ? 28.825 2.536 -11.301 1.00 87.06 203 LYS A CA 1
ATOM 1588 C C . LYS A 1 203 ? 28.850 2.844 -12.798 1.00 87.06 203 LYS A C 1
ATOM 1590 O O . LYS A 1 203 ? 29.535 3.787 -13.180 1.00 87.06 203 LYS A O 1
ATOM 1595 N N . GLU A 1 204 ? 28.072 2.130 -13.610 1.00 85.12 204 GLU A N 1
ATOM 1596 C CA . GLU A 1 204 ? 27.998 2.382 -15.059 1.00 85.12 204 GLU A CA 1
ATOM 1597 C C . GLU A 1 204 ? 27.492 3.796 -15.371 1.00 85.12 204 GLU A C 1
ATOM 1599 O O . GLU A 1 204 ? 28.092 4.500 -16.185 1.00 85.12 204 GLU A O 1
ATOM 1604 N N . LEU A 1 205 ? 26.465 4.264 -14.647 1.00 83.25 205 LEU A N 1
ATOM 1605 C CA . LEU A 1 205 ? 25.953 5.633 -14.778 1.00 83.25 205 LEU A CA 1
ATOM 1606 C C . LEU A 1 205 ? 27.028 6.683 -14.464 1.00 83.25 205 LEU A C 1
ATOM 1608 O O . LEU A 1 205 ? 27.099 7.710 -15.129 1.00 83.25 205 LEU A O 1
ATOM 1612 N N . LYS A 1 206 ? 27.885 6.446 -13.463 1.00 81.50 206 LYS A N 1
ATOM 1613 C CA . LYS A 1 206 ? 28.963 7.379 -13.099 1.00 81.50 206 LYS A CA 1
ATOM 1614 C C . LYS A 1 206 ? 30.119 7.372 -14.090 1.00 81.50 206 LYS A C 1
ATOM 1616 O O . LYS A 1 206 ? 30.596 8.442 -14.445 1.00 81.50 206 LYS A O 1
ATOM 1621 N N . VAL A 1 207 ? 30.576 6.192 -14.509 1.00 73.31 207 VAL A N 1
ATOM 1622 C CA . VAL A 1 207 ? 31.735 6.043 -15.406 1.00 73.31 207 VAL A CA 1
ATOM 1623 C C . VAL A 1 207 ? 31.474 6.731 -16.743 1.00 73.31 207 VAL A C 1
ATOM 1625 O O . VAL A 1 207 ? 32.359 7.379 -17.286 1.00 73.31 207 VAL A O 1
ATOM 1628 N N . ARG A 1 208 ? 30.245 6.633 -17.256 1.00 67.12 208 ARG A N 1
ATOM 1629 C CA . ARG A 1 208 ? 29.904 7.107 -18.602 1.00 67.12 208 ARG A CA 1
ATOM 1630 C C . ARG A 1 208 ? 29.275 8.507 -18.635 1.00 67.12 208 ARG A C 1
ATOM 1632 O O . ARG A 1 208 ? 29.138 9.063 -19.718 1.00 67.12 208 ARG A O 1
ATOM 1639 N N . ASN A 1 209 ? 28.969 9.093 -17.470 1.00 60.50 209 ASN A N 1
ATOM 1640 C CA . ASN A 1 209 ? 28.612 10.513 -17.325 1.00 60.50 209 ASN A CA 1
ATOM 1641 C C . ASN A 1 209 ? 29.833 11.439 -17.170 1.00 60.50 209 ASN A C 1
ATOM 1643 O O . ASN A 1 209 ? 29.657 12.653 -17.143 1.00 60.50 209 ASN A O 1
ATOM 1647 N N . GLN A 1 210 ? 31.062 10.909 -17.092 1.00 55.78 210 GLN A N 1
ATOM 1648 C CA . GLN A 1 210 ? 32.301 11.703 -17.152 1.00 55.78 210 GLN A CA 1
ATOM 1649 C C . GLN A 1 210 ? 32.631 12.134 -18.592 1.00 55.78 210 GLN A C 1
ATOM 1651 O O . GLN A 1 210 ? 33.755 11.980 -19.061 1.00 55.78 210 GLN A O 1
ATOM 1656 N N . ILE A 1 211 ? 31.639 12.658 -19.312 1.00 48.31 211 ILE A N 1
ATOM 1657 C CA . ILE A 1 211 ? 31.905 13.422 -20.527 1.00 48.31 211 ILE A CA 1
ATOM 1658 C C . ILE A 1 211 ? 32.407 14.773 -20.028 1.00 48.31 211 ILE A C 1
ATOM 1660 O O . ILE A 1 211 ? 31.636 15.545 -19.465 1.00 48.31 211 ILE A O 1
ATOM 1664 N N . GLU A 1 212 ? 33.721 14.965 -20.130 1.00 35.41 212 GLU A N 1
ATOM 1665 C CA . GLU A 1 212 ? 34.440 16.188 -19.783 1.00 35.41 212 GLU A CA 1
ATOM 1666 C C . GLU A 1 212 ? 33.654 17.437 -20.212 1.00 35.41 212 GLU A C 1
ATOM 1668 O O . GLU A 1 212 ? 33.330 17.618 -21.389 1.00 35.41 212 GLU A O 1
ATOM 1673 N N . SER A 1 213 ? 33.369 18.292 -19.232 1.00 33.41 213 SER A N 1
ATOM 1674 C CA . SER A 1 213 ? 33.172 19.728 -19.414 1.00 33.41 213 SER A CA 1
ATOM 1675 C C . SER A 1 213 ? 34.239 20.449 -18.613 1.00 33.41 213 SER A C 1
ATOM 1677 O O . SER A 1 213 ? 34.311 20.134 -17.399 1.00 33.41 213 SER A O 1
#

InterPro domains:
  IPR008925 Aminoacyl-tRNA synthetase, class I, anticodon-binding superfamily [SSF48163] (75-206)
  IPR020058 Glutamyl/glutaminyl-tRNA synthetase, class Ib, catalytic domain [PF00749] (9-81)
  IPR020061 Glutamine-tRNA ligase, alpha-bundle domain superfamily [G3DSA:1.10.1160.10] (9-90)
  IPR045462 Aminoacyl-tRNA synthetase, class I, anticodon-binding [PF19269] (120-206)
  IPR049940 Glutamyl-Q tRNA(Asp) synthetase/Glutamate--tRNA ligase [PTHR43311] (10-206)

Foldseek 3Di:
DPDPPPPPDPDPDDPVDLVSDPVSCVVVAQDPQLVVLLVLPQQFDLVDPDSADGPVRCVVSDDPVRGHPDGGDDDVVVSLVSSLVVLLVLQDPDQQDHDPSNVVLLVLLLVLLCVQPVPFDPVLSPSSLCSRVCNVCSNPGSHSSCNSVVCNVSTDDDDCPDPVNVVCCVPPNDDVVVQLVVQLVVLVVPDDPVRPDPVSSVVSNVVSVPPDD

Secondary structure (DSSP, 8-state):
--------S-PPP-TTSGGGSHHHHHHTT--HHHHHHHHHTSSB--SSS-----HHHHHHH--GGGB-SSPP---HHHHHHHHHHHHHHHS-SSTT---HHHHHHHHHHHHHHHHH-TT--TTTT-HHHHHHHHHHHGGG-SSTHHHHHH-GGGTS---TTSHHHHHHHHHH-SHHHHHHHHHHHHHHHTS-GGG-SHHHHHHHHHHHT----

Radius of gyration: 23.16 Å; chains: 1; bounding box: 59×38×63 Å

Organism: NCBI:txid652834

Sequence (213 aa):
MSAFNICLYRAKLSKRQQHASVSYYVDRGFLPEAVINFVSLLGWNPKTTKEIFNLNELVNEFSLGNVQKGGAVVDESRMMWMNREHLRRRVPENLGIITDEYAEIIFAVQNAAKATIPSLSGAMVNEKRLAKLIPAVVEHVDVAAEIGTNFPFLFSDPDLSSDAASTFLSSFWGTPSTMILSNLIKGLSEIKEADWNPPTIKKELKVRNQIES